Protein AF-X1GBF6-F1 (afdb_monomer)

pLDDT: mean 94.59, std 8.31, range [48.12, 98.88]

Nearest PDB structures (foldseek):
  3viu-assembly1_A  TM=5.271E-01  e=4.523E-04  Thermus thermophilus HB8
  3kiz-assembly1_A  TM=6.461E-01  e=3.546E-03  Cytophaga hutchinsonii ATCC 33406
  2hs3-assembly1_A  TM=5.464E-01  e=6.069E-04  Thermotoga maritima
  2hru-assembly1_A  TM=5.119E-01  e=2.215E-03  Thermotoga maritima
  3ugj-assembly1_A  TM=6.693E-01  e=1.736E-02  Salmonella enterica subsp. enterica serovar Typhimurium

Foldseek 3Di:
DPDDDPCVVVFFDVVLQVLLVVLLQVLLVVLQCLLVVVQKHWDPVPLDQPDTDIDRPDDDDDDKDKFKDWLPCVQVVLLCCCVPVPPVDSCLLVVLLSQVVVQVVVCVVVVFQWAEKEKEWEKLHSNVSNPNRSSNSNSNSVSVVSNVRRYGHSYYYYHHNNPPDARDPPRGMTITIMMMTMTD

Secondary structure (DSSP, 8-state):
-PPPPHHHHTT--HHHHHHHHHHHHHHHHHHTTGGGGGTEEE-GGG-BTTB--EEE-SSS----EEEEEE--THHHHHHHHHHHSSS----HHHHHHHHHHHHHHHHHHTTPPEEEEEEEEEBSSGGGGG-HHHHHHHHHHHHHHHHHHT-EEEEEE--B-TTT--PPTT-S---EEEEEEEE-

Mean predicted aligned error: 3.66 Å

Sequence (184 aa):
MKEKGEYADAGVDYTKIEPFKQVMVEVGKQTLSFPNRHMVFIVSDVLHAHGAVFEYRGGLAHLWCNTQEGLGNKNWIAEWMYQFAGTGKTYYESIGIDTVLMSVNDVIAQGAMPVVYTDEVAVGDSEWFQDEKRARDLAKGFYTVCKMVGMALPAGESPSLRYLIKAEPPIKNAPSLSGCVTGI

Solvent-accessible surface area (backbone atoms only — not comparable to full-atom values): 9713 Å² total; per-residue (Å²): 128,85,78,78,51,74,52,38,75,71,29,41,35,63,84,35,37,46,66,34,51,52,51,46,50,58,49,18,66,75,22,47,67,39,13,44,86,76,35,29,41,58,42,69,94,67,58,48,102,85,39,67,47,67,47,76,77,61,93,67,92,83,60,81,45,78,29,76,37,65,60,65,71,61,53,46,53,30,47,46,42,33,77,66,62,79,73,80,49,51,56,25,33,59,49,21,36,54,47,50,45,58,17,47,53,54,35,44,74,74,71,28,47,54,35,38,37,35,45,35,48,32,25,23,41,27,71,65,37,60,44,60,68,46,42,50,30,26,40,50,12,41,48,52,49,27,66,72,66,26,15,16,39,68,37,67,48,69,51,42,34,50,91,76,42,77,45,66,83,94,43,80,63,39,61,51,48,35,29,36,28,36,16,72

Structure (mmCIF, N/CA/C/O backbone):
data_AF-X1GBF6-F1
#
_entry.id   AF-X1GBF6-F1
#
loop_
_atom_site.group_PDB
_atom_site.id
_atom_site.type_symbol
_atom_site.label_atom_id
_atom_site.label_alt_id
_atom_site.label_comp_id
_atom_site.label_asym_id
_atom_site.label_entity_id
_atom_site.label_seq_id
_atom_site.pdbx_PDB_ins_code
_atom_site.Cartn_x
_atom_site.Cartn_y
_atom_site.Cartn_z
_atom_site.occupancy
_atom_site.B_iso_or_equiv
_atom_site.auth_seq_id
_atom_site.auth_comp_id
_atom_site.auth_asym_id
_atom_site.auth_atom_id
_atom_site.pdbx_PDB_model_num
ATOM 1 N N . MET A 1 1 ? -14.010 -22.744 24.867 1.00 48.12 1 MET A N 1
ATOM 2 C CA . MET A 1 1 ? -13.367 -21.634 24.130 1.00 48.12 1 MET A CA 1
ATOM 3 C C . MET A 1 1 ? -11.974 -22.105 23.765 1.00 48.12 1 MET A C 1
ATOM 5 O O . MET A 1 1 ? -11.335 -22.668 24.642 1.00 48.12 1 MET A O 1
ATOM 9 N N . LYS A 1 2 ? -11.523 -21.970 22.509 1.00 53.12 2 LYS A N 1
ATOM 10 C CA . LYS A 1 2 ? -10.089 -22.143 22.221 1.00 53.12 2 LYS A CA 1
ATOM 11 C C . LYS A 1 2 ? -9.350 -21.075 23.027 1.00 53.12 2 LYS A C 1
ATOM 13 O O . LYS A 1 2 ? -9.746 -19.912 22.955 1.00 53.12 2 LYS A O 1
ATOM 18 N N . GLU A 1 3 ? -8.373 -21.477 23.830 1.00 58.31 3 GLU A N 1
ATOM 19 C CA . GLU A 1 3 ? -7.503 -20.532 24.530 1.00 58.31 3 GLU A CA 1
ATOM 20 C C . GLU A 1 3 ? -6.855 -19.602 23.499 1.00 58.31 3 GLU A C 1
ATOM 22 O O . GLU A 1 3 ? -6.444 -20.043 22.420 1.00 58.31 3 GLU A O 1
ATOM 27 N N . LYS A 1 4 ? -6.835 -18.300 23.800 1.00 69.19 4 LYS A N 1
ATOM 28 C CA . LYS A 1 4 ? -6.040 -17.346 23.027 1.00 69.19 4 LYS A CA 1
ATOM 29 C C . LYS A 1 4 ? -4.571 -17.736 23.190 1.00 69.19 4 LYS A C 1
ATOM 31 O O . LYS A 1 4 ? -4.144 -18.069 24.287 1.00 69.19 4 LYS A O 1
ATOM 36 N N . GLY A 1 5 ? -3.819 -17.744 22.091 1.00 85.81 5 GLY A N 1
ATOM 37 C CA . GLY A 1 5 ? -2.379 -17.999 22.154 1.00 85.81 5 GLY A CA 1
ATOM 38 C C . GLY A 1 5 ? -1.639 -16.839 22.824 1.00 85.81 5 GLY A C 1
ATOM 39 O O . GLY A 1 5 ? -2.106 -15.703 22.773 1.00 85.81 5 GLY A O 1
ATOM 40 N N . GLU A 1 6 ? -0.450 -17.102 23.371 1.00 90.50 6 GLU A N 1
ATOM 41 C CA . GLU A 1 6 ? 0.377 -16.105 24.079 1.00 90.50 6 GLU A CA 1
ATOM 42 C C . GLU A 1 6 ? 0.638 -14.836 23.238 1.00 90.50 6 GLU A C 1
ATOM 44 O O . GLU A 1 6 ? 0.621 -13.721 23.757 1.00 90.50 6 GLU A O 1
ATOM 49 N N . TYR A 1 7 ? 0.787 -14.980 21.914 1.00 87.19 7 TYR A N 1
ATOM 50 C CA . TYR A 1 7 ? 0.893 -13.851 20.978 1.00 87.19 7 TYR A CA 1
ATOM 51 C C . TYR A 1 7 ? -0.373 -12.982 20.934 1.00 87.19 7 TYR A C 1
ATOM 53 O O . TYR A 1 7 ? -0.278 -11.754 20.925 1.00 87.19 7 TYR A O 1
ATOM 61 N N . ALA A 1 8 ? -1.559 -13.598 20.945 1.00 89.75 8 ALA A N 1
ATOM 62 C CA . ALA A 1 8 ? -2.826 -12.871 20.941 1.00 89.75 8 ALA A CA 1
ATOM 63 C C . ALA A 1 8 ? -3.029 -12.108 22.257 1.00 89.75 8 ALA A C 1
ATOM 65 O O . ALA A 1 8 ? -3.531 -10.982 22.242 1.00 89.75 8 ALA A O 1
ATOM 66 N N . ASP A 1 9 ? -2.576 -12.670 23.380 1.00 88.56 9 ASP A N 1
ATOM 67 C CA . ASP A 1 9 ? -2.595 -11.994 24.681 1.00 88.56 9 ASP A CA 1
ATOM 68 C C . ASP A 1 9 ? -1.603 -10.821 24.735 1.00 88.56 9 ASP A C 1
ATOM 70 O O . ASP A 1 9 ? -1.920 -9.755 25.276 1.00 88.56 9 ASP A O 1
ATOM 74 N N . ALA A 1 10 ? -0.454 -10.956 24.066 1.00 89.62 10 ALA A N 1
ATOM 75 C CA . ALA A 1 10 ? 0.495 -9.866 23.844 1.00 89.62 10 ALA A CA 1
ATOM 76 C C . ALA A 1 10 ? -0.013 -8.788 22.859 1.00 89.62 10 ALA A C 1
ATOM 78 O O . ALA A 1 10 ? 0.606 -7.729 22.748 1.00 89.62 10 ALA A O 1
ATOM 79 N N . GLY A 1 11 ? -1.163 -8.999 22.205 1.00 89.19 11 GLY A N 1
ATOM 80 C CA . GLY A 1 11 ? -1.806 -8.037 21.305 1.00 89.19 11 GLY A CA 1
ATOM 81 C C . GLY A 1 11 ? -1.602 -8.300 19.812 1.00 89.19 11 GLY A C 1
ATOM 82 O O . GLY A 1 11 ? -1.930 -7.427 19.013 1.00 89.19 11 GLY A O 1
ATOM 83 N N . VAL A 1 12 ? -1.080 -9.466 19.424 1.00 92.81 12 VAL A N 1
ATOM 84 C CA . VAL A 1 12 ? -0.890 -9.883 18.026 1.00 92.81 12 VAL A CA 1
ATOM 85 C C . VAL A 1 12 ? -1.781 -11.087 17.735 1.00 92.81 12 VAL A C 1
ATOM 87 O O . VAL A 1 12 ? -1.415 -12.235 17.985 1.00 92.81 12 VAL A O 1
ATOM 90 N N . ASP A 1 13 ? -2.980 -10.833 17.213 1.00 94.00 13 ASP A N 1
ATOM 91 C CA . ASP A 1 13 ? -3.942 -11.888 16.891 1.00 94.00 13 ASP A CA 1
ATOM 92 C C . ASP A 1 13 ? -3.991 -12.136 15.378 1.00 94.00 13 ASP A C 1
ATOM 94 O O . ASP A 1 13 ? -4.707 -11.460 14.636 1.00 94.00 13 ASP A O 1
ATOM 98 N N . TYR A 1 14 ? -3.241 -13.140 14.913 1.00 90.56 14 TYR A N 1
ATOM 99 C CA . TYR A 1 14 ? -3.182 -13.507 13.494 1.00 90.56 14 TYR A CA 1
ATOM 100 C C . TYR A 1 14 ? -4.548 -13.856 12.900 1.00 90.56 14 TYR A C 1
ATOM 102 O O . TYR A 1 14 ? -4.768 -13.611 11.718 1.00 90.56 14 TYR A O 1
ATOM 110 N N . THR A 1 15 ? -5.494 -14.358 13.701 1.00 93.81 15 THR A N 1
ATOM 111 C CA . THR A 1 15 ? -6.839 -14.679 13.199 1.00 93.81 15 THR A CA 1
ATOM 112 C C . THR A 1 15 ? -7.620 -13.428 12.796 1.00 93.81 15 THR A C 1
ATOM 114 O O . THR A 1 15 ? -8.473 -13.495 11.914 1.00 93.81 15 THR A O 1
ATOM 117 N N . LYS A 1 16 ? -7.297 -12.27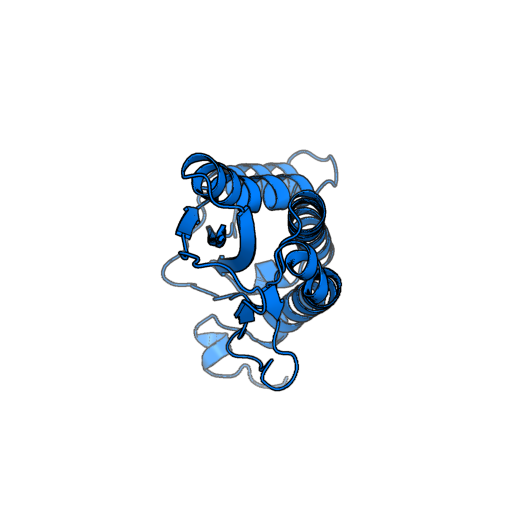6 13.401 1.00 94.88 16 LYS A N 1
ATOM 118 C CA . LYS A 1 16 ? -7.875 -10.969 13.064 1.00 94.88 16 LYS A CA 1
ATOM 119 C C . LYS A 1 16 ? -7.156 -10.288 11.898 1.00 94.88 16 LYS A C 1
ATOM 121 O O . LYS A 1 16 ? -7.780 -9.513 11.185 1.00 94.88 16 LYS A O 1
ATOM 126 N N . ILE A 1 17 ? -5.868 -10.584 11.707 1.00 95.12 17 ILE A N 1
ATOM 127 C CA . ILE A 1 17 ? -5.018 -10.011 10.648 1.00 95.12 17 ILE A CA 1
ATOM 128 C C . ILE A 1 17 ? -5.224 -10.735 9.305 1.00 95.12 17 ILE A C 1
ATOM 130 O O . ILE A 1 17 ? -5.160 -10.116 8.245 1.00 95.12 17 ILE A O 1
ATOM 134 N N . GLU A 1 18 ? -5.483 -12.043 9.334 1.00 93.69 18 GLU A N 1
ATOM 135 C CA . GLU A 1 18 ? -5.553 -12.892 8.138 1.00 93.69 18 GLU A CA 1
ATOM 136 C C . GLU A 1 18 ? -6.538 -12.398 7.053 1.00 93.69 18 GLU A C 1
ATOM 138 O O . GLU A 1 18 ? -6.140 -12.353 5.887 1.00 93.69 18 GLU A O 1
ATOM 143 N N . PRO A 1 19 ? -7.773 -11.948 7.369 1.00 94.56 19 PRO A N 1
ATOM 144 C CA . PRO A 1 19 ? -8.689 -11.433 6.347 1.00 94.56 19 PRO A CA 1
ATOM 145 C C . PRO A 1 19 ? -8.133 -10.213 5.601 1.00 94.56 19 PRO A C 1
ATOM 147 O O . PRO A 1 19 ? -8.272 -10.112 4.382 1.00 94.56 19 PRO A O 1
ATOM 150 N N . PHE A 1 20 ? -7.451 -9.310 6.313 1.00 97.31 20 PHE A N 1
ATOM 151 C CA . PHE A 1 20 ? -6.780 -8.162 5.705 1.00 97.31 20 PHE A CA 1
ATOM 152 C C . PHE A 1 20 ? -5.665 -8.615 4.755 1.00 97.31 20 PHE A C 1
ATOM 154 O O . PHE A 1 20 ? -5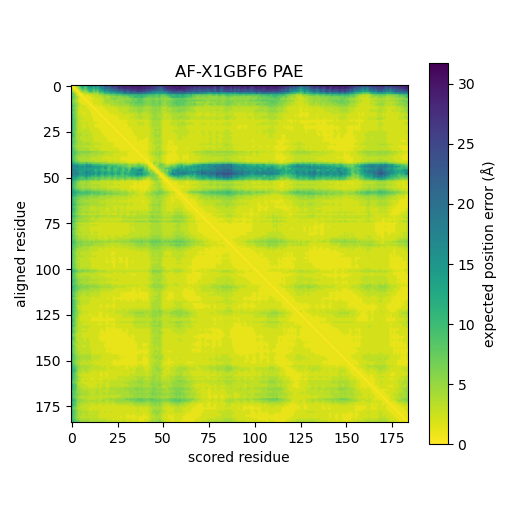.616 -8.173 3.606 1.00 97.31 20 PHE A O 1
ATOM 161 N N . LYS A 1 21 ? -4.819 -9.561 5.190 1.00 94.88 21 LYS A N 1
ATOM 162 C CA . LYS A 1 21 ? -3.748 -10.120 4.349 1.00 94.88 21 LYS A CA 1
ATOM 163 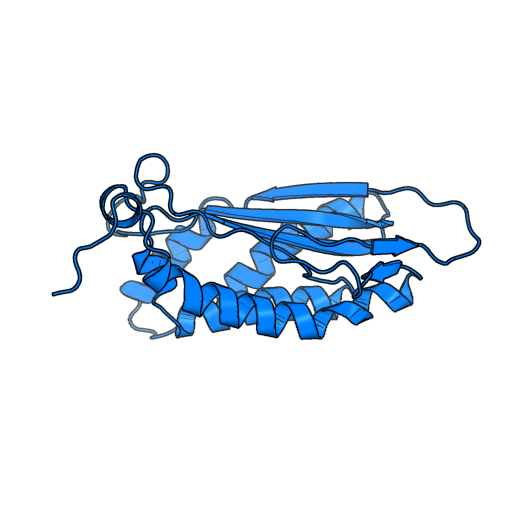C C . LYS A 1 21 ? -4.288 -10.748 3.070 1.00 94.88 21 LYS A C 1
ATOM 165 O O . LYS A 1 21 ? -3.705 -10.555 2.009 1.00 94.88 21 LYS A O 1
ATOM 170 N N . GLN A 1 22 ? -5.412 -11.455 3.140 1.00 94.94 22 GLN A N 1
ATOM 171 C CA . GLN A 1 22 ? -6.028 -12.072 1.964 1.00 94.94 22 GLN A CA 1
ATOM 172 C C . GLN A 1 22 ? -6.468 -11.033 0.928 1.00 94.94 22 GLN A C 1
ATOM 174 O O . GLN A 1 22 ? -6.172 -11.204 -0.255 1.00 94.94 22 GLN A O 1
ATOM 179 N N . VAL A 1 23 ? -7.095 -9.935 1.366 1.00 97.44 23 VAL A N 1
ATOM 180 C CA . VAL A 1 23 ? -7.469 -8.813 0.487 1.00 97.44 23 VAL A CA 1
ATOM 181 C C . VAL A 1 23 ? -6.230 -8.199 -0.175 1.00 97.44 23 VAL A C 1
ATOM 183 O O . VAL A 1 23 ? -6.213 -7.972 -1.385 1.00 97.44 23 VAL A O 1
ATOM 186 N N . MET A 1 24 ? -5.170 -7.978 0.601 1.00 96.62 24 MET A N 1
ATOM 187 C CA . MET A 1 24 ? -3.916 -7.406 0.106 1.00 96.62 24 MET A CA 1
ATOM 188 C C . MET A 1 24 ? -3.210 -8.325 -0.898 1.00 96.62 24 MET A C 1
ATOM 190 O O . MET A 1 24 ? -2.773 -7.867 -1.951 1.00 96.62 24 MET A O 1
ATOM 194 N N . VAL A 1 25 ? -3.167 -9.635 -0.635 1.00 94.44 25 VAL A N 1
ATOM 195 C CA . VAL A 1 25 ? -2.606 -10.641 -1.552 1.00 94.44 25 VAL A CA 1
ATOM 196 C C . VAL A 1 25 ? -3.416 -10.733 -2.848 1.00 94.44 25 VAL A C 1
ATOM 198 O O . VAL A 1 25 ? -2.834 -10.871 -3.926 1.00 94.44 25 VAL A O 1
ATOM 201 N N . GLU A 1 26 ? -4.747 -10.663 -2.771 1.00 95.50 26 GLU A N 1
ATOM 202 C CA . GLU A 1 26 ? -5.623 -10.654 -3.948 1.00 95.50 26 GLU A CA 1
ATOM 203 C C . GLU A 1 26 ? -5.320 -9.457 -4.857 1.00 95.50 26 GLU A C 1
ATOM 205 O O . GLU A 1 26 ? -5.191 -9.621 -6.074 1.00 95.50 26 GLU A O 1
ATOM 210 N N . VAL A 1 27 ? -5.160 -8.267 -4.272 1.00 96.25 27 VAL A N 1
ATOM 211 C CA . VAL A 1 27 ? -4.767 -7.062 -5.007 1.00 96.25 27 VAL A CA 1
ATOM 212 C C . VAL A 1 27 ? -3.346 -7.181 -5.550 1.00 96.25 27 VAL A C 1
ATOM 214 O O . VAL A 1 27 ? -3.137 -6.953 -6.741 1.00 96.25 27 VAL A O 1
ATOM 217 N N . GLY A 1 28 ? -2.380 -7.588 -4.726 1.00 95.50 28 GLY A N 1
ATOM 218 C CA . GLY A 1 28 ? -0.974 -7.689 -5.116 1.00 95.50 28 GLY A CA 1
ATOM 219 C C . GLY A 1 28 ? -0.768 -8.578 -6.342 1.00 95.50 28 GLY A C 1
ATOM 220 O O . GLY A 1 28 ? -0.107 -8.175 -7.302 1.00 95.50 28 GLY A O 1
ATOM 221 N N . LYS A 1 29 ? -1.451 -9.731 -6.398 1.00 95.00 29 LYS A N 1
ATOM 222 C CA . LYS A 1 29 ? -1.429 -10.644 -7.557 1.00 95.00 29 LYS A CA 1
ATOM 223 C C . LYS A 1 29 ? -1.853 -9.983 -8.871 1.00 95.00 29 LYS A C 1
ATOM 225 O O . LYS A 1 29 ? -1.318 -10.333 -9.919 1.00 95.00 29 LYS A O 1
ATOM 230 N N . GLN A 1 30 ? -2.780 -9.027 -8.833 1.00 97.44 30 GLN A N 1
ATOM 231 C CA . GLN A 1 30 ? -3.259 -8.329 -10.032 1.00 97.44 30 GLN A CA 1
ATOM 232 C C . GLN A 1 30 ? -2.238 -7.326 -10.586 1.00 97.44 30 GLN A C 1
ATOM 234 O O . GLN A 1 30 ? -2.358 -6.908 -11.734 1.00 97.44 30 GLN A O 1
ATOM 239 N N . THR A 1 31 ? -1.239 -6.944 -9.788 1.00 98.06 31 THR A N 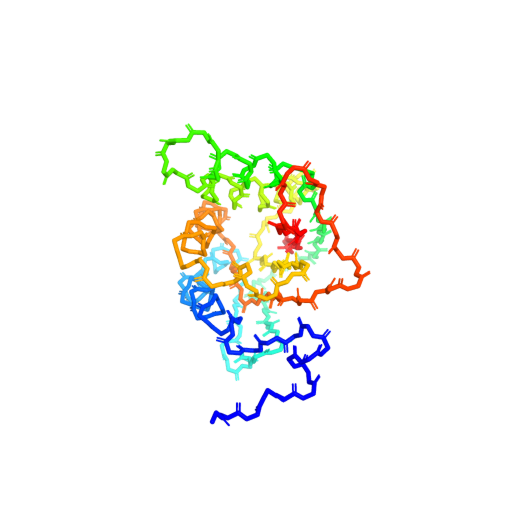1
ATOM 240 C CA . THR A 1 31 ? -0.260 -5.905 -10.145 1.00 98.06 31 THR A CA 1
ATOM 241 C C . THR A 1 31 ? 1.054 -6.453 -10.707 1.00 98.06 31 THR A C 1
ATOM 243 O O . THR A 1 31 ? 1.839 -5.696 -11.271 1.00 98.06 31 THR A O 1
ATOM 246 N N . LEU A 1 32 ? 1.308 -7.764 -10.591 1.00 96.38 32 LEU A N 1
ATOM 247 C CA . LEU A 1 32 ? 2.635 -8.367 -10.806 1.00 96.38 32 LEU A CA 1
ATOM 248 C C . LEU A 1 32 ? 3.239 -8.117 -12.197 1.00 96.38 32 LEU A C 1
ATOM 250 O O . LEU A 1 32 ? 4.457 -8.096 -12.339 1.00 96.38 32 LEU A O 1
ATOM 254 N N . SER A 1 33 ? 2.407 -7.933 -13.223 1.00 97.56 33 SER A N 1
ATOM 255 C CA . SER A 1 33 ? 2.862 -7.691 -14.597 1.00 97.56 33 SER A CA 1
ATOM 256 C C . SER A 1 33 ? 2.957 -6.213 -14.972 1.00 97.56 33 SER A C 1
ATOM 258 O O . SER A 1 33 ? 3.383 -5.900 -16.083 1.00 97.56 33 SER A O 1
ATOM 260 N N . PHE A 1 34 ? 2.519 -5.297 -14.106 1.00 98.62 34 PHE A N 1
ATOM 261 C CA . PHE A 1 34 ? 2.546 -3.861 -14.381 1.00 98.62 34 PHE A CA 1
ATOM 262 C C . PHE A 1 34 ? 3.959 -3.327 -14.688 1.00 98.62 34 PHE A C 1
ATOM 264 O O . PHE A 1 34 ? 4.085 -2.629 -15.701 1.00 98.62 34 PHE A O 1
ATOM 271 N N . PRO A 1 35 ? 5.025 -3.705 -13.946 1.00 98.44 35 PRO A N 1
ATOM 272 C CA . PRO A 1 35 ? 6.372 -3.195 -14.213 1.00 98.44 35 PRO A CA 1
ATOM 273 C C . PRO A 1 35 ? 7.023 -3.744 -15.489 1.00 98.44 35 PRO A C 1
ATOM 275 O O . PRO A 1 35 ? 8.039 -3.203 -15.933 1.00 98.44 35 PRO A O 1
ATOM 278 N N . ASN A 1 36 ? 6.422 -4.740 -16.159 1.00 98.25 36 ASN A N 1
ATOM 279 C CA . ASN A 1 36 ? 6.976 -5.332 -17.385 1.00 98.25 36 ASN A CA 1
ATOM 280 C C . ASN A 1 36 ? 7.179 -4.292 -18.498 1.00 98.25 36 ASN A C 1
ATOM 282 O O . ASN A 1 36 ? 8.058 -4.447 -19.345 1.00 98.25 36 ASN A O 1
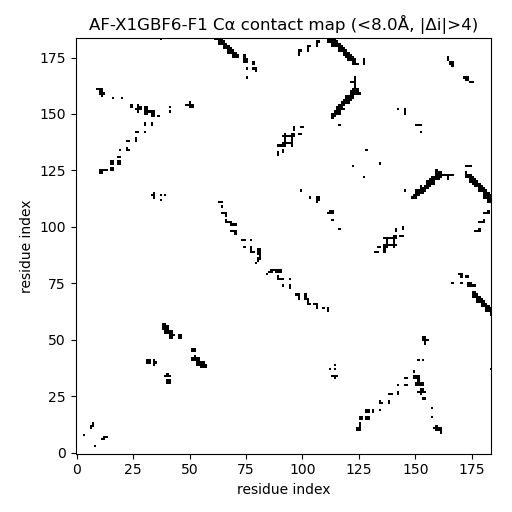ATOM 286 N N . ARG A 1 37 ? 6.399 -3.202 -18.488 1.00 96.62 37 ARG A N 1
ATOM 287 C CA . ARG A 1 37 ? 6.556 -2.072 -19.420 1.00 96.62 37 ARG A CA 1
ATOM 288 C C . ARG A 1 37 ? 7.909 -1.354 -19.290 1.00 96.62 37 ARG A C 1
ATOM 290 O O . ARG A 1 37 ? 8.318 -0.673 -20.223 1.00 96.62 37 ARG A O 1
ATOM 297 N N . HIS A 1 38 ? 8.579 -1.511 -18.150 1.00 96.69 38 HIS A N 1
ATOM 298 C CA . HIS A 1 38 ? 9.908 -0.980 -17.843 1.00 96.69 38 HIS A CA 1
ATOM 299 C C . HIS A 1 38 ? 10.987 -2.071 -17.901 1.00 96.69 38 HIS A C 1
ATOM 301 O O . HIS A 1 38 ? 12.095 -1.876 -17.412 1.00 96.69 38 HIS A O 1
ATOM 307 N N . MET A 1 39 ? 10.673 -3.228 -18.499 1.00 98.06 39 MET A N 1
ATOM 308 C CA . MET A 1 39 ? 11.527 -4.420 -18.521 1.00 98.06 39 MET A CA 1
ATOM 309 C C . MET A 1 39 ? 11.877 -4.951 -17.123 1.00 98.06 39 MET A C 1
ATOM 311 O O . MET A 1 39 ? 12.841 -5.703 -16.990 1.00 98.06 39 MET A O 1
ATOM 315 N N . VAL A 1 40 ? 11.098 -4.593 -16.096 1.00 98.12 40 VAL A N 1
ATOM 316 C CA . VAL A 1 40 ? 11.232 -5.127 -14.738 1.00 98.12 40 VAL A CA 1
ATOM 317 C C . VAL A 1 40 ? 10.157 -6.178 -14.507 1.00 98.12 40 VAL A C 1
ATOM 319 O O . VAL A 1 40 ? 8.975 -5.921 -14.717 1.00 98.12 40 VAL A O 1
ATOM 322 N N . PHE A 1 41 ? 10.570 -7.370 -14.089 1.00 97.50 41 PHE A N 1
ATOM 323 C CA . PHE A 1 41 ? 9.698 -8.529 -13.938 1.00 97.50 41 PHE A CA 1
ATOM 324 C C . PHE A 1 41 ? 9.739 -9.021 -12.502 1.00 97.50 41 PHE A C 1
ATOM 326 O O . PHE A 1 41 ? 10.819 -9.239 -11.954 1.00 97.50 41 PHE A O 1
ATOM 333 N N . ILE A 1 42 ? 8.566 -9.243 -11.910 1.00 96.00 42 ILE A N 1
ATOM 334 C CA . ILE A 1 42 ? 8.476 -9.937 -10.628 1.00 96.00 42 ILE A CA 1
ATOM 335 C C . ILE A 1 42 ? 8.768 -11.426 -10.850 1.00 96.00 42 ILE A C 1
ATOM 337 O O . ILE A 1 42 ? 8.140 -12.071 -11.693 1.00 96.00 42 ILE A O 1
ATOM 341 N N . VAL A 1 43 ? 9.718 -11.980 -10.097 1.00 91.38 43 VAL A N 1
ATOM 342 C CA . VAL A 1 43 ? 10.110 -13.390 -10.181 1.00 91.38 43 VAL A CA 1
ATOM 343 C C . VAL A 1 43 ? 9.117 -14.225 -9.374 1.00 91.38 43 VAL A C 1
ATOM 345 O O . VAL A 1 43 ? 9.243 -14.390 -8.161 1.00 91.38 43 VAL A O 1
ATOM 348 N N . SER A 1 44 ? 8.101 -14.751 -10.060 1.00 78.50 44 SER A N 1
ATOM 349 C CA . SER A 1 44 ? 7.017 -15.539 -9.456 1.00 78.50 44 SER A CA 1
ATOM 350 C C . SER A 1 44 ? 7.493 -16.812 -8.754 1.00 78.50 44 SER A C 1
ATOM 352 O O . SER A 1 44 ? 6.874 -17.235 -7.783 1.00 78.50 44 SER A O 1
ATOM 354 N N . ASP A 1 45 ? 8.594 -17.405 -9.218 1.00 72.56 45 ASP A N 1
ATOM 355 C CA . ASP A 1 45 ? 9.076 -18.716 -8.755 1.00 72.56 45 ASP A CA 1
ATOM 356 C C . ASP A 1 45 ? 9.672 -18.675 -7.340 1.00 72.56 45 ASP A C 1
ATOM 358 O O . ASP A 1 45 ? 9.814 -19.705 -6.685 1.00 72.56 45 ASP A O 1
ATOM 362 N N . VAL A 1 46 ? 9.990 -17.473 -6.855 1.00 70.81 46 VAL A N 1
ATOM 363 C CA . VAL A 1 46 ? 10.504 -17.208 -5.504 1.00 70.81 46 VAL A CA 1
ATOM 364 C C . VAL A 1 46 ? 9.580 -16.282 -4.715 1.00 70.81 46 VAL A C 1
ATOM 366 O O . VAL A 1 46 ? 9.970 -15.760 -3.675 1.00 70.81 46 VAL A O 1
ATOM 369 N N . LEU A 1 47 ? 8.349 -16.066 -5.188 1.00 65.69 47 LEU A N 1
ATOM 370 C CA . LEU A 1 47 ? 7.371 -15.257 -4.472 1.00 65.69 47 LEU A CA 1
ATOM 371 C C . LEU A 1 47 ? 6.880 -16.051 -3.257 1.00 65.69 47 LEU A C 1
ATOM 373 O O . LEU A 1 47 ? 6.064 -16.966 -3.370 1.00 65.69 47 LEU A O 1
ATOM 377 N N . HIS A 1 48 ? 7.420 -15.727 -2.087 1.00 67.44 48 HIS A N 1
ATOM 378 C CA . HIS A 1 48 ? 7.078 -16.367 -0.822 1.00 67.44 48 HIS A CA 1
ATOM 379 C C . HIS A 1 48 ? 6.529 -15.344 0.170 1.00 67.44 48 HIS A C 1
ATOM 381 O O . HIS A 1 48 ? 6.635 -14.136 -0.018 1.00 67.44 48 HIS A O 1
ATOM 387 N N . ALA A 1 49 ? 5.975 -15.829 1.280 1.00 60.47 49 ALA A N 1
ATOM 388 C CA . ALA A 1 49 ? 5.311 -15.017 2.302 1.00 60.47 49 ALA A CA 1
ATOM 389 C C . ALA A 1 49 ? 6.210 -13.993 3.038 1.00 60.47 49 ALA A C 1
ATOM 391 O O . ALA A 1 49 ? 5.761 -13.404 4.014 1.00 60.47 49 ALA A O 1
ATOM 392 N N . HIS A 1 50 ? 7.465 -13.800 2.615 1.00 67.81 50 HIS A N 1
ATOM 393 C CA . HIS A 1 50 ? 8.448 -12.943 3.297 1.00 67.81 50 HIS A CA 1
ATOM 394 C C . HIS A 1 50 ? 9.088 -11.887 2.385 1.00 67.81 50 HIS A C 1
ATOM 396 O O . HIS A 1 50 ? 10.045 -11.241 2.798 1.00 67.81 50 HIS A O 1
ATOM 402 N N . GLY A 1 51 ? 8.622 -11.728 1.144 1.00 76.31 51 GLY A N 1
ATOM 403 C CA . GLY A 1 51 ? 9.140 -10.686 0.266 1.00 76.31 51 GLY A CA 1
ATOM 404 C C . GLY A 1 51 ? 8.890 -10.944 -1.210 1.00 76.31 51 GLY A C 1
ATOM 405 O O . GLY A 1 51 ? 8.244 -11.915 -1.604 1.00 76.31 51 GLY A O 1
ATOM 406 N N . ALA A 1 52 ? 9.437 -10.052 -2.027 1.00 85.38 52 ALA A N 1
ATOM 407 C CA . ALA A 1 52 ? 9.361 -10.122 -3.471 1.00 85.38 52 ALA A CA 1
ATOM 408 C C . ALA A 1 52 ? 10.747 -9.989 -4.085 1.00 85.38 52 ALA A C 1
ATOM 410 O O . ALA A 1 52 ? 11.557 -9.175 -3.646 1.00 85.38 52 ALA A O 1
ATOM 411 N N . VAL A 1 53 ? 10.992 -10.765 -5.133 1.00 92.44 53 VAL A N 1
ATOM 412 C CA . VAL A 1 53 ? 12.197 -10.656 -5.952 1.00 92.44 53 VAL A CA 1
ATOM 413 C C . VAL A 1 53 ? 11.778 -10.152 -7.321 1.00 92.44 53 VAL A C 1
ATOM 415 O O . VAL A 1 53 ? 10.774 -10.600 -7.876 1.00 92.44 53 VAL A O 1
ATOM 418 N N . PHE A 1 54 ? 12.538 -9.213 -7.866 1.00 95.06 54 PHE A N 1
ATOM 419 C CA . PHE A 1 54 ? 12.318 -8.665 -9.193 1.00 95.06 54 PHE A CA 1
ATOM 420 C C . PHE A 1 54 ? 13.649 -8.481 -9.908 1.00 95.06 54 PHE A C 1
ATOM 422 O O . PHE A 1 54 ? 14.698 -8.351 -9.277 1.00 95.06 54 PHE A O 1
ATOM 429 N N . GLU A 1 55 ? 13.605 -8.481 -11.232 1.00 95.75 55 GLU A N 1
ATOM 430 C CA . GLU A 1 55 ? 14.794 -8.330 -12.062 1.00 95.75 55 GLU A CA 1
ATOM 431 C C . GLU A 1 55 ? 14.530 -7.418 -13.255 1.00 95.75 55 GLU A C 1
ATOM 433 O O . GLU A 1 55 ? 13.441 -7.420 -13.833 1.00 95.75 55 GLU A O 1
ATOM 438 N N . TYR A 1 56 ? 15.550 -6.656 -13.645 1.00 97.81 56 TYR A N 1
ATOM 439 C CA . TYR A 1 56 ? 15.561 -5.925 -14.902 1.00 97.81 56 TYR A CA 1
ATOM 440 C C . TYR A 1 56 ? 16.104 -6.826 -16.015 1.00 97.81 56 TYR A C 1
ATOM 442 O O . TYR A 1 56 ? 17.241 -7.288 -15.954 1.00 97.81 56 TYR A O 1
ATOM 450 N N . ARG A 1 57 ? 15.296 -7.057 -17.051 1.00 97.44 57 ARG A N 1
ATOM 451 C CA . ARG A 1 57 ? 15.640 -7.877 -18.227 1.00 97.44 57 ARG A CA 1
ATOM 452 C C . ARG A 1 57 ? 15.889 -7.037 -19.485 1.00 97.44 57 ARG A C 1
ATOM 454 O O . ARG A 1 57 ? 15.809 -7.552 -20.599 1.00 97.44 57 ARG A O 1
ATOM 461 N N . GLY A 1 58 ? 16.114 -5.733 -19.335 1.00 95.31 58 GLY A N 1
ATOM 462 C CA . GLY A 1 58 ? 16.486 -4.866 -20.452 1.00 95.31 58 GLY A CA 1
ATOM 463 C C . GLY A 1 58 ? 17.991 -4.890 -20.738 1.00 95.31 58 GLY A C 1
ATOM 464 O O . GLY A 1 58 ? 18.782 -5.438 -19.976 1.00 95.31 58 GLY A O 1
ATOM 465 N N . GLY A 1 59 ? 18.387 -4.295 -21.865 1.00 96.00 59 GLY A N 1
ATOM 466 C CA . GLY A 1 59 ? 19.784 -4.272 -22.323 1.00 96.00 59 GLY A CA 1
ATOM 467 C C . GLY A 1 59 ? 20.567 -3.004 -21.970 1.00 96.00 59 GLY A C 1
ATOM 468 O O . GLY A 1 59 ? 21.709 -2.869 -22.404 1.00 96.00 59 GLY A O 1
ATOM 469 N N . LEU A 1 60 ? 19.963 -2.052 -21.252 1.00 95.50 60 LEU A N 1
ATOM 470 C CA . LEU A 1 60 ? 20.592 -0.774 -20.909 1.00 95.50 60 LEU A CA 1
ATOM 471 C C . LEU A 1 60 ? 21.188 -0.805 -19.497 1.00 95.50 60 LEU A C 1
ATOM 473 O O . LEU A 1 60 ? 20.737 -1.549 -18.626 1.00 95.50 60 LEU A O 1
ATOM 477 N N . ALA A 1 61 ? 22.191 0.041 -19.257 1.00 97.00 61 ALA A N 1
ATOM 478 C CA . ALA A 1 61 ? 22.609 0.343 -17.893 1.00 97.00 61 ALA A CA 1
ATOM 479 C C . ALA A 1 61 ? 21.438 0.989 -17.135 1.00 97.00 61 ALA A C 1
ATOM 481 O O . ALA A 1 61 ? 20.716 1.810 -17.701 1.00 97.00 61 ALA A O 1
ATOM 482 N N . HIS A 1 62 ? 21.262 0.618 -15.871 1.00 96.75 62 HIS A N 1
ATOM 483 C CA . HIS A 1 62 ? 20.188 1.118 -15.018 1.00 96.75 62 HIS A CA 1
ATOM 484 C C . HIS A 1 62 ? 20.713 1.406 -13.611 1.00 96.75 62 HIS A C 1
ATOM 486 O O . HIS A 1 62 ? 21.773 0.912 -13.216 1.00 96.75 62 HIS A O 1
ATOM 492 N N . LEU A 1 63 ? 19.956 2.203 -12.866 1.00 97.81 63 LEU A N 1
ATOM 493 C CA . LEU A 1 63 ? 20.160 2.471 -11.449 1.00 97.81 63 LEU A CA 1
ATOM 494 C C . LEU A 1 63 ? 18.845 2.192 -10.726 1.00 97.81 63 LEU A C 1
ATOM 496 O O . LEU A 1 63 ? 17.785 2.263 -11.330 1.00 97.81 63 LEU A O 1
ATOM 500 N N . TRP A 1 64 ? 18.915 1.879 -9.437 1.00 97.81 64 TRP A N 1
ATOM 501 C CA . TRP A 1 64 ? 17.724 1.752 -8.604 1.00 97.81 64 TRP A CA 1
ATOM 502 C C . TRP A 1 64 ? 17.600 2.986 -7.718 1.00 97.81 64 TRP A C 1
ATOM 504 O O . TRP A 1 64 ? 18.565 3.390 -7.067 1.00 97.81 64 TRP A O 1
ATOM 514 N N . CYS A 1 65 ? 16.406 3.560 -7.675 1.00 97.94 65 CYS A N 1
ATOM 515 C CA . CYS A 1 65 ? 16.023 4.634 -6.770 1.00 97.94 65 CYS A CA 1
ATOM 516 C C . CYS A 1 65 ? 15.031 4.066 -5.755 1.00 97.94 65 CYS A C 1
ATOM 518 O O . CYS A 1 65 ? 14.120 3.339 -6.136 1.00 97.94 65 CYS A O 1
ATOM 520 N N . ASN A 1 66 ? 15.196 4.376 -4.472 1.00 97.62 66 ASN A N 1
ATOM 521 C CA . ASN A 1 66 ? 14.247 3.962 -3.442 1.00 97.62 66 ASN A CA 1
ATOM 522 C C . ASN A 1 66 ? 13.790 5.178 -2.650 1.00 97.62 66 ASN A C 1
ATOM 524 O O . ASN A 1 66 ? 14.601 6.039 -2.309 1.00 97.62 66 ASN A O 1
ATOM 528 N N . THR A 1 67 ? 12.503 5.246 -2.334 1.00 98.25 67 THR A N 1
ATOM 529 C CA . THR A 1 67 ? 11.968 6.251 -1.412 1.00 98.25 67 THR A CA 1
ATOM 530 C C . THR A 1 67 ? 10.938 5.622 -0.496 1.00 98.25 67 THR A C 1
ATOM 532 O O . THR A 1 67 ? 9.991 4.986 -0.953 1.00 98.25 67 THR A O 1
ATOM 535 N N . GLN A 1 68 ? 11.144 5.821 0.802 1.00 97.94 68 GLN A N 1
ATOM 536 C CA . GLN A 1 68 ? 10.247 5.407 1.871 1.00 97.94 68 GLN A CA 1
ATOM 537 C C . GLN A 1 68 ? 9.527 6.645 2.395 1.00 97.94 68 GLN A C 1
ATOM 539 O O . GLN A 1 68 ? 10.189 7.613 2.756 1.00 97.94 68 GLN A O 1
ATOM 544 N N . GLU A 1 69 ? 8.203 6.579 2.502 1.00 98.06 69 GLU A N 1
ATOM 545 C CA . GLU A 1 69 ? 7.398 7.664 3.066 1.00 98.06 69 GLU A CA 1
ATOM 546 C C . GLU A 1 69 ? 6.308 7.162 4.016 1.00 98.06 69 GLU A C 1
ATOM 548 O O . GLU A 1 69 ? 5.894 5.999 3.964 1.00 98.06 69 GLU A O 1
ATOM 553 N N . GLY A 1 70 ? 5.849 8.058 4.892 1.00 97.25 70 GLY A N 1
ATOM 554 C CA . GLY A 1 70 ? 4.795 7.817 5.880 1.00 97.25 70 GLY A CA 1
ATOM 555 C C . GLY A 1 70 ? 3.687 8.868 5.792 1.00 97.25 70 GLY A C 1
ATOM 556 O O . GLY A 1 70 ? 3.964 10.058 5.697 1.00 97.25 70 GLY A O 1
ATOM 557 N N . LEU A 1 71 ? 2.416 8.452 5.856 1.00 97.62 71 LEU A N 1
ATOM 558 C CA . LEU A 1 71 ? 1.283 9.348 5.559 1.00 97.62 71 LEU A CA 1
ATOM 559 C C . LEU A 1 71 ? 1.156 10.494 6.574 1.00 97.62 71 LEU A C 1
ATOM 561 O O . LEU A 1 71 ? 0.595 11.554 6.284 1.00 97.62 71 LEU A O 1
ATOM 565 N N . GLY A 1 72 ? 1.619 10.252 7.799 1.00 95.81 72 GLY A N 1
ATOM 566 C CA . GLY A 1 72 ? 1.344 11.101 8.948 1.00 95.81 72 GLY A CA 1
ATOM 567 C C . GLY A 1 72 ? -0.107 10.962 9.413 1.00 95.81 72 GLY A C 1
ATOM 568 O O . GLY A 1 72 ? -0.742 9.933 9.232 1.00 95.81 72 GLY A O 1
ATOM 569 N N . ASN A 1 73 ? -0.663 12.012 10.016 1.00 96.38 73 ASN A N 1
ATOM 570 C CA . ASN A 1 73 ? -1.911 11.912 10.789 1.00 96.38 73 ASN A CA 1
ATOM 571 C C . ASN A 1 73 ? -3.207 11.896 9.956 1.00 96.38 73 ASN A C 1
ATOM 573 O O . ASN A 1 73 ? -4.303 11.909 10.521 1.00 96.38 73 ASN A O 1
ATOM 577 N N . LYS A 1 74 ? -3.130 11.891 8.619 1.00 97.69 74 LYS A N 1
ATOM 578 C CA . LYS A 1 74 ? -4.324 11.997 7.759 1.00 97.69 74 LYS A CA 1
ATOM 579 C C . LYS A 1 74 ? -5.290 10.826 7.966 1.00 97.69 74 LYS A C 1
ATOM 581 O O . LYS A 1 74 ? -6.505 11.021 7.956 1.00 97.69 74 LYS A O 1
ATOM 586 N N . ASN A 1 75 ? -4.775 9.626 8.224 1.00 96.31 75 ASN A N 1
ATOM 587 C CA . ASN A 1 75 ? -5.611 8.455 8.489 1.00 96.31 75 ASN A CA 1
ATOM 588 C C . ASN A 1 75 ? -6.353 8.537 9.834 1.00 96.31 75 ASN A C 1
ATOM 590 O O . ASN A 1 75 ? -7.420 7.944 9.953 1.00 96.31 75 ASN A O 1
ATOM 594 N N . TRP A 1 76 ? -5.864 9.297 10.823 1.00 97.94 76 TRP A N 1
ATOM 595 C CA . TRP A 1 76 ? -6.625 9.535 12.055 1.00 97.94 76 TRP A CA 1
ATOM 596 C C . TRP A 1 76 ? -7.912 10.310 11.748 1.00 97.94 76 TRP A C 1
ATOM 598 O O . TRP A 1 76 ? -8.983 9.976 12.252 1.00 97.94 76 TRP A O 1
ATOM 608 N N . ILE A 1 77 ? -7.833 11.299 10.850 1.00 98.19 77 ILE A N 1
ATOM 609 C CA . ILE A 1 77 ? -9.007 12.054 10.393 1.00 98.19 77 ILE A CA 1
ATOM 610 C C . ILE A 1 77 ? -9.971 11.123 9.649 1.00 98.19 77 ILE A C 1
ATOM 612 O O . ILE A 1 77 ? -11.173 11.188 9.890 1.00 98.19 77 ILE A O 1
ATOM 616 N N . ALA A 1 78 ? -9.467 10.223 8.797 1.00 98.06 78 ALA A N 1
ATOM 617 C CA . ALA A 1 78 ? -10.304 9.236 8.112 1.00 98.06 78 ALA A CA 1
ATOM 618 C C . ALA A 1 78 ? -11.015 8.286 9.089 1.00 98.06 78 ALA A C 1
ATOM 620 O O . ALA A 1 78 ? -12.215 8.062 8.943 1.00 98.06 78 ALA A O 1
ATOM 621 N N . GLU A 1 79 ? -10.322 7.797 10.123 1.00 98.00 79 GLU A N 1
ATOM 622 C CA . GLU A 1 79 ? -10.942 7.020 11.205 1.00 98.00 79 GLU A CA 1
ATOM 623 C C . GLU A 1 79 ? -12.057 7.801 11.898 1.00 98.00 79 GLU A C 1
ATOM 625 O O . GLU A 1 79 ? -13.155 7.281 12.100 1.00 98.00 79 GLU A O 1
ATOM 630 N N . TRP A 1 80 ? -11.803 9.071 12.221 1.00 98.31 80 TRP A N 1
ATOM 631 C CA . TRP A 1 80 ? -12.803 9.922 12.854 1.00 98.31 80 TRP A CA 1
ATOM 632 C C . TRP A 1 80 ? -14.014 10.138 11.958 1.00 98.31 80 TRP A C 1
ATOM 634 O O . TRP A 1 80 ? -15.152 9.975 12.397 1.00 98.31 80 TRP A O 1
ATOM 644 N N . MET A 1 81 ? -13.792 10.440 10.682 1.00 98.38 81 MET A N 1
ATOM 645 C CA . MET A 1 81 ? -14.877 10.634 9.729 1.00 98.38 81 MET A CA 1
ATOM 646 C C . MET A 1 81 ? -15.691 9.356 9.532 1.00 98.38 81 MET A C 1
ATOM 648 O O . MET A 1 81 ? -16.919 9.418 9.455 1.00 98.38 81 MET A O 1
ATOM 652 N N . TYR A 1 82 ? -15.033 8.202 9.485 1.00 97.75 82 TYR A N 1
ATOM 653 C CA . TYR A 1 82 ? -15.715 6.928 9.329 1.00 97.75 82 TYR A CA 1
ATOM 654 C C . TYR A 1 82 ? -16.602 6.599 10.540 1.00 97.75 82 TYR A C 1
ATOM 656 O O . TYR A 1 82 ? -17.747 6.183 10.363 1.00 97.75 82 TYR A O 1
ATOM 664 N N . GLN A 1 83 ? -16.119 6.861 11.758 1.00 97.06 83 GLN A N 1
ATOM 665 C CA . GLN A 1 83 ? -16.846 6.560 12.994 1.00 97.06 83 GLN A CA 1
ATOM 666 C C . GLN A 1 83 ? -17.930 7.597 13.333 1.00 97.06 83 GLN A C 1
ATOM 668 O O . GLN A 1 83 ? -18.983 7.229 13.854 1.00 97.06 83 GLN A O 1
ATOM 673 N N . PHE A 1 84 ? -17.702 8.882 13.039 1.00 97.19 84 PHE A N 1
ATOM 674 C CA . PHE A 1 84 ? -18.510 9.975 13.600 1.00 97.19 84 PHE A CA 1
ATOM 675 C C . PHE A 1 84 ? -19.214 10.866 12.573 1.00 97.19 84 PHE A C 1
ATOM 677 O O . PHE A 1 84 ? -20.184 11.529 12.932 1.00 97.19 84 PHE A O 1
ATOM 684 N N . ALA A 1 85 ? -18.809 10.887 11.297 1.00 97.19 85 ALA A N 1
ATOM 685 C CA . ALA A 1 85 ? -19.420 11.806 10.326 1.00 97.19 85 ALA A CA 1
ATOM 686 C C . ALA A 1 85 ? -20.808 11.360 9.824 1.00 97.19 85 ALA A C 1
ATOM 688 O O . ALA A 1 85 ? -21.439 12.082 9.057 1.00 97.19 85 ALA A O 1
ATOM 689 N N . GLY A 1 86 ? -21.274 10.154 10.173 1.00 97.06 86 GLY A N 1
ATOM 690 C CA . GLY A 1 86 ? -22.596 9.644 9.773 1.00 97.06 86 GLY A CA 1
ATOM 691 C C . GLY A 1 86 ? -22.755 9.347 8.274 1.00 97.06 86 GLY A C 1
ATOM 692 O O . GLY A 1 86 ? -23.853 9.054 7.814 1.00 97.06 86 GLY A O 1
ATOM 693 N N . THR A 1 87 ? -21.670 9.406 7.495 1.00 97.31 87 THR A N 1
ATOM 694 C CA . THR A 1 87 ? -21.701 9.209 6.030 1.00 97.31 87 THR A CA 1
ATOM 695 C C . THR A 1 87 ? -21.653 7.743 5.597 1.00 97.31 87 THR A C 1
ATOM 697 O O . THR A 1 87 ? -21.933 7.433 4.440 1.00 97.31 87 THR A O 1
ATOM 700 N N . GLY A 1 88 ? -21.224 6.845 6.490 1.00 95.44 88 GLY A N 1
ATOM 701 C CA . GLY A 1 88 ? -20.990 5.430 6.192 1.00 95.44 88 GLY A CA 1
ATOM 702 C C . GLY A 1 88 ? -19.803 5.153 5.259 1.00 95.44 88 GLY A C 1
ATOM 703 O O . GLY A 1 88 ? -19.599 4.001 4.874 1.00 95.44 88 GLY A O 1
ATOM 704 N N . LYS A 1 89 ? -19.020 6.166 4.869 1.00 97.69 89 LYS A N 1
ATOM 705 C CA . LYS A 1 89 ? -17.820 6.015 4.032 1.00 97.69 89 LYS A CA 1
ATOM 706 C C . LYS A 1 89 ? -16.587 5.787 4.905 1.00 97.69 89 LYS A C 1
ATOM 708 O O . LYS A 1 89 ? -16.428 6.475 5.905 1.00 97.69 89 LYS A O 1
ATOM 713 N N . THR A 1 90 ? -15.714 4.866 4.497 1.00 98.12 90 THR A N 1
ATOM 714 C CA . THR A 1 90 ? -14.444 4.593 5.195 1.00 98.12 90 THR A CA 1
ATOM 715 C C . THR A 1 90 ? -13.406 5.686 4.936 1.00 98.12 90 THR A C 1
ATOM 717 O O . THR A 1 90 ? -12.564 5.940 5.785 1.00 98.12 90 THR A O 1
ATOM 720 N N . TYR A 1 91 ? -13.463 6.321 3.755 1.00 98.50 91 TYR A N 1
ATOM 721 C CA . TYR A 1 91 ? -12.431 7.212 3.201 1.00 98.50 91 TYR A CA 1
ATOM 722 C C . TYR A 1 91 ? -11.087 6.526 2.908 1.00 98.50 91 TYR A C 1
ATOM 724 O O . TYR A 1 91 ? -10.151 7.180 2.447 1.00 98.50 91 TYR A O 1
ATOM 732 N N . TYR A 1 92 ? -11.001 5.205 3.091 1.00 98.56 92 TYR A N 1
ATOM 733 C CA . TYR A 1 92 ? -9.744 4.477 2.982 1.00 98.56 92 TYR A CA 1
ATOM 734 C C . TYR A 1 92 ? -9.268 4.251 1.546 1.00 98.56 92 TYR A C 1
ATOM 736 O O . TYR A 1 92 ? -8.075 4.079 1.340 1.00 98.56 92 TYR A O 1
ATOM 744 N N . GLU A 1 93 ? -10.144 4.375 0.544 1.00 98.69 93 GLU A N 1
ATOM 745 C CA . GLU A 1 93 ? -9.716 4.425 -0.861 1.00 98.69 93 GLU A CA 1
ATOM 746 C C . GLU A 1 93 ? -8.846 5.658 -1.132 1.00 98.69 93 GLU A C 1
ATOM 748 O O . GLU A 1 93 ? -7.775 5.544 -1.724 1.00 98.69 93 GLU A O 1
ATOM 753 N N . SER A 1 94 ? -9.258 6.832 -0.642 1.00 98.56 94 SER A N 1
ATOM 754 C CA . SER A 1 94 ? -8.467 8.060 -0.768 1.00 98.56 94 SER A CA 1
ATOM 755 C C . SER A 1 94 ? -7.197 8.004 0.075 1.00 98.56 94 SER A C 1
ATOM 757 O O . SER A 1 94 ? -6.140 8.372 -0.421 1.00 98.56 94 SER A O 1
ATOM 759 N N . ILE A 1 95 ? -7.279 7.478 1.303 1.00 98.69 95 ILE A N 1
ATOM 760 C CA . ILE A 1 95 ? -6.095 7.260 2.146 1.00 98.69 95 ILE A CA 1
ATOM 761 C C . ILE A 1 95 ? -5.097 6.328 1.459 1.00 98.69 95 ILE A C 1
ATOM 763 O O . ILE A 1 95 ? -3.913 6.636 1.439 1.00 98.69 95 ILE A O 1
ATOM 767 N N . GLY A 1 96 ? -5.559 5.243 0.833 1.00 98.62 96 GLY A N 1
ATOM 768 C CA . GLY A 1 96 ? -4.695 4.351 0.069 1.00 98.62 96 GLY A CA 1
ATOM 769 C C . GLY A 1 96 ? -3.996 5.072 -1.080 1.00 98.62 96 GLY A C 1
ATOM 770 O O . GLY A 1 96 ? -2.789 4.935 -1.245 1.00 98.62 96 GLY A O 1
ATOM 771 N N . ILE A 1 97 ? -4.726 5.895 -1.836 1.00 98.81 97 ILE A N 1
ATOM 772 C CA . ILE A 1 97 ? -4.139 6.711 -2.908 1.00 98.81 97 ILE A CA 1
ATOM 773 C C . ILE A 1 97 ? -3.067 7.656 -2.356 1.00 98.81 97 ILE A C 1
ATOM 775 O O . ILE A 1 97 ? -1.958 7.685 -2.887 1.00 98.81 97 ILE A O 1
ATOM 779 N N . ASP A 1 98 ? -3.379 8.402 -1.295 1.00 98.75 98 ASP A N 1
ATOM 780 C CA . ASP A 1 98 ? -2.451 9.358 -0.686 1.00 98.75 98 ASP A CA 1
ATOM 781 C C . ASP A 1 98 ? -1.183 8.664 -0.168 1.00 98.75 98 ASP A C 1
ATOM 783 O O . ASP A 1 98 ? -0.074 9.142 -0.407 1.00 98.75 98 ASP A O 1
ATOM 787 N N . THR A 1 99 ? -1.343 7.516 0.500 1.00 98.56 99 THR A N 1
ATOM 788 C CA . THR A 1 99 ? -0.235 6.739 1.062 1.00 98.56 99 THR A CA 1
ATOM 789 C C . THR A 1 99 ? 0.731 6.252 -0.010 1.00 98.56 99 THR A C 1
ATOM 791 O O . THR A 1 99 ? 1.942 6.273 0.184 1.00 98.56 99 THR A O 1
ATOM 794 N N . VAL A 1 100 ? 0.233 5.822 -1.163 1.00 98.56 100 VAL A N 1
ATOM 795 C CA . VAL A 1 100 ? 1.131 5.380 -2.233 1.00 98.56 100 VAL A CA 1
ATOM 796 C C . VAL A 1 100 ? 1.732 6.579 -2.968 1.00 98.56 100 VAL A C 1
ATOM 798 O O . VAL A 1 100 ? 2.919 6.585 -3.283 1.00 98.56 100 VAL A O 1
ATOM 801 N N . LEU A 1 101 ? 0.937 7.622 -3.225 1.00 98.31 101 LEU A N 1
ATOM 802 C CA . LEU A 1 101 ? 1.379 8.759 -4.032 1.00 98.31 101 LEU A CA 1
ATOM 803 C C . LEU A 1 101 ? 2.501 9.582 -3.402 1.00 98.31 101 LEU A C 1
ATOM 805 O O . LEU A 1 101 ? 3.290 10.149 -4.152 1.00 98.31 101 LEU A O 1
ATOM 809 N N . MET A 1 102 ? 2.602 9.648 -2.073 1.00 96.81 102 MET A N 1
ATOM 810 C CA . MET A 1 102 ? 3.696 10.385 -1.428 1.00 96.81 102 MET A CA 1
ATOM 811 C C . MET A 1 102 ? 5.079 9.841 -1.812 1.00 96.81 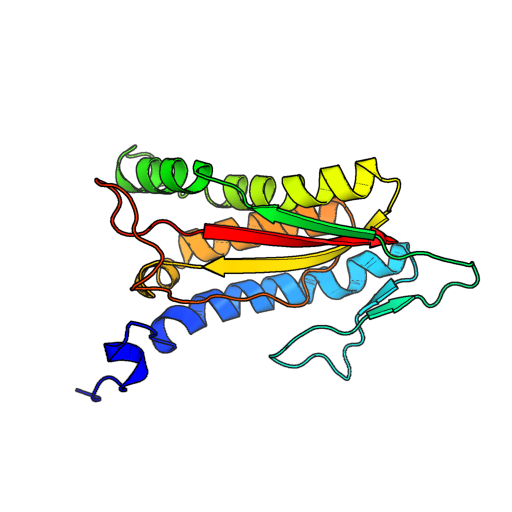102 MET A C 1
ATOM 813 O O . MET A 1 102 ? 5.906 10.599 -2.305 1.00 96.81 102 MET A O 1
ATOM 817 N N . SER A 1 103 ? 5.302 8.526 -1.715 1.00 97.88 103 SER A N 1
ATOM 818 C CA . SER A 1 103 ? 6.580 7.913 -2.112 1.00 97.88 103 SER A CA 1
ATOM 819 C C . SER A 1 103 ? 6.750 7.877 -3.633 1.00 97.88 103 SER A C 1
ATOM 821 O O . SER A 1 103 ? 7.852 8.081 -4.137 1.00 97.88 103 SER A O 1
ATOM 823 N N . VAL A 1 104 ? 5.666 7.671 -4.391 1.00 98.62 104 VAL A N 1
ATOM 824 C CA . VAL A 1 104 ? 5.703 7.682 -5.865 1.00 98.62 104 VAL A CA 1
ATOM 825 C C . VAL A 1 104 ? 6.151 9.037 -6.413 1.00 98.62 104 VAL A C 1
ATOM 827 O O . VAL A 1 104 ? 6.989 9.077 -7.314 1.00 98.62 104 VAL A O 1
ATOM 830 N N . ASN A 1 105 ? 5.600 10.139 -5.898 1.00 98.31 105 ASN A N 1
ATOM 831 C CA . ASN A 1 105 ? 5.940 11.479 -6.374 1.00 98.31 105 ASN A CA 1
ATOM 832 C C . ASN A 1 105 ? 7.423 11.790 -6.155 1.00 98.31 105 ASN A C 1
ATOM 834 O O . ASN A 1 105 ? 8.060 12.354 -7.043 1.00 98.31 105 ASN A O 1
ATOM 838 N N . ASP A 1 106 ? 7.983 11.364 -5.026 1.00 98.31 106 ASP A N 1
ATOM 839 C CA . ASP A 1 106 ? 9.380 11.618 -4.684 1.00 98.31 106 ASP A CA 1
ATOM 840 C C . ASP A 1 106 ? 10.359 10.760 -5.497 1.00 98.31 106 ASP A C 1
ATOM 842 O O . ASP A 1 106 ? 11.409 11.255 -5.916 1.00 98.31 106 ASP A O 1
ATOM 846 N N . VAL A 1 107 ? 10.002 9.509 -5.815 1.00 98.25 107 VAL A N 1
ATOM 847 C CA . VAL A 1 107 ? 10.774 8.681 -6.763 1.00 98.25 107 VAL A CA 1
ATOM 848 C C . VAL A 1 107 ? 10.769 9.308 -8.159 1.00 98.25 107 VAL A C 1
ATOM 850 O O . VAL A 1 107 ? 11.816 9.418 -8.799 1.00 98.25 107 VAL A O 1
ATOM 853 N N . ILE A 1 108 ? 9.609 9.780 -8.625 1.00 98.25 108 ILE A N 1
ATOM 854 C CA . ILE A 1 108 ? 9.490 10.449 -9.928 1.00 98.25 108 ILE A CA 1
ATOM 855 C C . ILE A 1 108 ? 10.269 11.770 -9.945 1.00 98.25 108 ILE A C 1
ATOM 857 O O . ILE A 1 108 ? 10.892 12.097 -10.955 1.00 98.25 108 ILE A O 1
ATOM 861 N N . ALA A 1 109 ? 10.288 12.522 -8.841 1.00 98.19 109 ALA A N 1
ATOM 862 C CA . ALA A 1 109 ? 11.050 13.765 -8.727 1.00 98.19 109 ALA A CA 1
ATOM 863 C C . ALA A 1 109 ? 12.570 13.549 -8.869 1.00 98.19 109 ALA A C 1
ATOM 865 O O . ALA A 1 109 ? 13.276 14.449 -9.324 1.00 98.19 109 ALA A O 1
ATOM 866 N N . GLN A 1 110 ? 13.068 12.350 -8.547 1.00 97.06 110 GLN A N 1
ATOM 867 C CA . GLN A 1 110 ? 14.457 11.935 -8.792 1.00 97.06 110 GLN A CA 1
ATOM 868 C C . GLN A 1 110 ? 14.710 11.491 -10.246 1.00 97.06 110 GLN A C 1
ATOM 870 O O . GLN A 1 110 ? 15.853 11.229 -10.618 1.00 97.06 110 GLN A O 1
ATOM 875 N N . GLY A 1 111 ? 13.668 11.429 -11.081 1.00 97.44 111 GLY A N 1
ATOM 876 C CA . GLY A 1 111 ? 13.730 11.012 -12.483 1.00 97.44 111 GLY A CA 1
ATOM 877 C C . GLY A 1 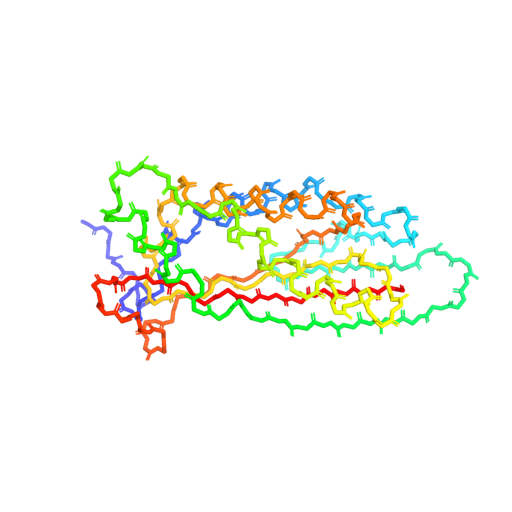111 ? 13.548 9.510 -12.716 1.00 97.44 111 GLY A C 1
ATOM 878 O O . GLY A 1 111 ? 13.700 9.068 -13.854 1.00 97.44 111 GLY A O 1
ATOM 879 N N . ALA A 1 112 ? 13.225 8.734 -11.678 1.00 98.31 112 ALA A N 1
ATOM 880 C CA . ALA A 1 112 ? 13.046 7.289 -11.778 1.00 98.31 112 ALA A CA 1
ATOM 881 C C . ALA A 1 112 ? 11.604 6.903 -12.151 1.00 98.31 112 ALA A C 1
ATOM 883 O O . ALA A 1 112 ? 10.638 7.600 -11.832 1.00 98.31 112 ALA A O 1
ATOM 884 N N . MET A 1 113 ? 11.450 5.757 -12.813 1.00 98.19 113 MET A N 1
ATOM 885 C CA . MET A 1 113 ? 10.150 5.167 -13.142 1.00 98.19 113 MET A CA 1
ATOM 886 C C . MET A 1 113 ? 9.752 4.159 -12.054 1.00 98.19 113 MET A C 1
ATOM 888 O O . MET A 1 113 ? 10.494 3.199 -11.851 1.00 98.19 113 MET A O 1
ATOM 892 N N . PRO A 1 114 ? 8.605 4.315 -11.364 1.00 98.62 114 PRO A N 1
ATOM 893 C CA . PRO A 1 114 ? 8.171 3.370 -10.334 1.00 98.62 114 PRO A CA 1
ATOM 894 C C . PRO A 1 114 ? 7.972 1.952 -10.884 1.00 98.62 114 PRO A C 1
ATOM 896 O O . PRO A 1 114 ? 7.315 1.771 -11.908 1.00 98.62 114 PRO A O 1
ATOM 899 N N . VAL A 1 115 ? 8.484 0.938 -10.181 1.00 98.50 115 VAL A N 1
ATOM 900 C CA . VAL A 1 115 ? 8.342 -0.474 -10.590 1.00 98.50 115 VAL A CA 1
ATOM 901 C C . VAL A 1 115 ? 7.851 -1.398 -9.482 1.00 98.50 115 VAL A C 1
ATOM 903 O O . VAL A 1 115 ? 7.124 -2.351 -9.767 1.00 98.50 115 VAL A O 1
ATOM 906 N N . VAL A 1 116 ? 8.172 -1.110 -8.223 1.00 98.12 116 VAL A N 1
ATOM 907 C CA . VAL A 1 116 ? 7.728 -1.902 -7.070 1.00 98.12 116 VAL A CA 1
ATOM 908 C C . VAL A 1 116 ? 7.311 -0.968 -5.946 1.00 98.12 116 VAL A C 1
ATOM 910 O O . VAL A 1 116 ? 7.969 0.036 -5.701 1.00 98.12 116 VAL A O 1
ATOM 913 N N . TYR A 1 117 ? 6.233 -1.322 -5.260 1.00 98.38 117 TYR A N 1
ATOM 914 C CA . TYR A 1 117 ? 5.792 -0.724 -4.014 1.00 98.38 117 TYR A CA 1
ATOM 915 C C . TYR A 1 117 ? 5.640 -1.810 -2.952 1.00 98.38 117 TYR A C 1
ATOM 917 O O . TYR A 1 117 ? 5.144 -2.895 -3.247 1.00 98.38 117 TYR A O 1
ATOM 925 N N . THR A 1 118 ? 6.045 -1.524 -1.722 1.00 97.19 118 THR A N 1
ATOM 926 C CA . THR A 1 118 ? 5.759 -2.371 -0.558 1.00 97.19 118 THR A CA 1
ATOM 927 C C . THR A 1 118 ? 5.173 -1.522 0.551 1.00 97.19 118 THR A C 1
ATOM 929 O O . THR A 1 118 ? 5.748 -0.483 0.883 1.00 97.19 118 THR A O 1
ATOM 932 N N . ASP A 1 119 ? 4.061 -1.956 1.133 1.00 97.00 119 ASP A N 1
ATOM 933 C CA . ASP A 1 119 ? 3.382 -1.237 2.206 1.00 97.00 119 ASP A CA 1
ATOM 934 C C . ASP A 1 119 ? 3.739 -1.766 3.601 1.00 97.00 119 ASP A C 1
ATOM 936 O O . ASP A 1 119 ? 4.120 -2.921 3.784 1.00 97.00 119 ASP A O 1
ATOM 940 N N . GLU A 1 120 ? 3.563 -0.914 4.604 1.00 97.50 120 GLU A N 1
ATOM 941 C CA . GLU A 1 120 ? 3.430 -1.312 5.998 1.00 97.50 120 GLU A CA 1
ATOM 942 C C . GLU A 1 120 ? 2.185 -0.643 6.590 1.00 97.50 120 GLU A C 1
ATOM 944 O O . GLU A 1 120 ? 2.064 0.588 6.627 1.00 97.50 120 GLU A O 1
ATOM 949 N N . VAL A 1 121 ? 1.269 -1.473 7.089 1.00 98.19 121 VAL A N 1
ATOM 950 C CA . VAL A 1 121 ? 0.065 -1.053 7.810 1.00 98.19 121 VAL A CA 1
ATOM 951 C C . VAL A 1 121 ? 0.193 -1.480 9.263 1.00 98.19 121 VAL A C 1
ATOM 953 O O . VAL A 1 121 ? -0.214 -2.572 9.651 1.00 98.19 121 VAL A O 1
ATOM 956 N N . ALA A 1 122 ? 0.776 -0.616 10.086 1.00 98.06 122 ALA A N 1
ATOM 957 C CA . ALA A 1 122 ? 0.966 -0.886 11.503 1.00 98.06 122 ALA A CA 1
ATOM 958 C C . ALA A 1 122 ? -0.226 -0.373 12.319 1.00 98.06 122 ALA A C 1
ATOM 960 O O . ALA A 1 122 ? -0.674 0.750 12.120 1.00 98.06 122 ALA A O 1
ATOM 961 N N . VAL A 1 123 ? -0.745 -1.151 13.267 1.00 97.50 123 VAL A N 1
ATOM 962 C CA . VAL A 1 123 ? -1.923 -0.764 14.076 1.00 97.50 123 VAL A CA 1
ATOM 963 C C . VAL A 1 123 ? -1.659 -0.911 15.565 1.00 97.50 123 VAL A C 1
ATOM 965 O O . VAL A 1 123 ? -0.815 -1.700 15.965 1.00 97.50 123 VAL A O 1
ATOM 968 N N . GLY A 1 124 ? -2.399 -0.189 16.409 1.00 95.88 124 GLY A N 1
ATOM 969 C CA . GLY A 1 124 ? -2.355 -0.395 17.864 1.00 95.88 124 GLY A CA 1
ATOM 970 C C . GLY A 1 124 ? -3.060 -1.678 18.322 1.00 95.88 124 GLY A C 1
ATOM 971 O O . GLY A 1 124 ? -2.662 -2.287 19.308 1.00 95.88 124 GLY A O 1
ATOM 972 N N . ASP A 1 125 ? -4.083 -2.133 17.601 1.00 95.81 125 ASP A N 1
ATOM 973 C CA . ASP A 1 125 ? -4.832 -3.345 17.938 1.00 95.81 125 ASP A CA 1
ATOM 974 C C . ASP A 1 125 ? -5.207 -4.108 16.667 1.00 95.81 125 ASP A C 1
ATOM 976 O O . ASP A 1 125 ? -5.691 -3.522 15.693 1.00 95.81 125 ASP A O 1
ATOM 980 N N . SER A 1 126 ? -5.037 -5.432 16.702 1.00 96.19 126 SER A N 1
ATOM 981 C CA . SER A 1 126 ? -5.391 -6.338 15.608 1.00 96.19 126 SER A CA 1
ATOM 982 C C . SER A 1 126 ? -6.877 -6.264 15.224 1.00 96.19 126 SER A C 1
ATOM 984 O O . SER A 1 126 ? -7.228 -6.635 14.108 1.00 96.19 126 SER A O 1
ATOM 986 N N . GLU A 1 127 ? -7.759 -5.762 16.098 1.00 96.00 127 GLU A N 1
ATOM 987 C CA . GLU A 1 127 ? -9.169 -5.487 15.767 1.00 96.00 127 GLU A CA 1
ATOM 988 C C . GLU A 1 127 ? -9.347 -4.542 14.582 1.00 96.00 127 GLU A C 1
ATOM 990 O O . GLU A 1 127 ? -10.334 -4.645 13.854 1.00 96.00 127 GLU A O 1
ATOM 995 N N . TRP A 1 128 ? -8.383 -3.653 14.337 1.00 97.06 128 TRP A N 1
ATOM 996 C CA . TRP A 1 128 ? -8.437 -2.763 13.187 1.00 97.06 128 TRP A CA 1
ATOM 997 C C . TRP A 1 128 ? -8.493 -3.537 11.854 1.00 97.06 128 TRP A C 1
ATOM 999 O O . TRP A 1 128 ? -9.206 -3.137 10.933 1.00 97.06 128 TRP A O 1
ATOM 1009 N N . PHE A 1 129 ? -7.837 -4.694 11.761 1.00 97.56 129 PHE A N 1
ATOM 1010 C CA . PHE A 1 129 ? -7.819 -5.507 10.541 1.00 97.56 129 PHE A CA 1
ATOM 1011 C C . PHE A 1 129 ? -9.120 -6.277 10.269 1.00 97.56 129 PHE A C 1
ATOM 1013 O O . PHE A 1 129 ? -9.286 -6.815 9.178 1.00 97.56 129 PHE A O 1
ATOM 1020 N N . GLN A 1 130 ? -10.062 -6.312 11.218 1.00 96.12 130 GLN A N 1
ATOM 1021 C CA . GLN A 1 130 ? -11.324 -7.043 11.053 1.00 96.12 130 GLN A CA 1
ATOM 1022 C C . GLN A 1 130 ? -12.364 -6.289 10.214 1.00 96.12 130 GLN A C 1
ATOM 1024 O O . GLN A 1 130 ? -13.354 -6.886 9.790 1.00 96.12 130 GLN A O 1
ATOM 1029 N N . ASP A 1 131 ? -12.171 -4.989 9.978 1.00 97.31 131 ASP A N 1
ATOM 1030 C CA . ASP A 1 131 ? -13.063 -4.219 9.111 1.00 97.31 131 ASP A CA 1
ATOM 1031 C C . ASP A 1 131 ? -12.742 -4.499 7.636 1.00 97.31 131 ASP A C 1
ATOM 1033 O O . ASP A 1 131 ? -11.884 -3.863 7.017 1.00 97.31 131 ASP A O 1
ATOM 1037 N N . GLU A 1 132 ? -13.462 -5.465 7.070 1.00 97.38 132 GLU A N 1
ATOM 1038 C CA . GLU A 1 132 ? -13.296 -5.889 5.681 1.00 97.38 132 GLU A CA 1
ATOM 1039 C C . GLU A 1 132 ? -13.592 -4.762 4.678 1.00 97.38 132 GLU A C 1
ATOM 1041 O O . GLU A 1 132 ? -12.937 -4.667 3.639 1.00 97.38 132 GLU A O 1
ATOM 1046 N N . LYS A 1 133 ? -14.545 -3.870 4.983 1.00 98.06 133 LYS A N 1
ATOM 1047 C CA . LYS A 1 133 ? -14.886 -2.749 4.098 1.00 98.06 133 LYS A CA 1
ATOM 1048 C C . LYS A 1 133 ? -13.711 -1.782 4.002 1.00 98.06 133 LYS A C 1
ATOM 1050 O O . LYS A 1 133 ? -13.302 -1.418 2.901 1.00 98.06 133 LYS A O 1
ATOM 1055 N N . ARG A 1 134 ? -13.138 -1.412 5.149 1.00 98.12 134 ARG A N 1
ATOM 1056 C CA . ARG A 1 134 ? -11.942 -0.567 5.221 1.00 98.12 134 ARG A CA 1
ATOM 1057 C C . ARG A 1 134 ? -10.751 -1.217 4.522 1.00 98.12 134 ARG A C 1
ATOM 1059 O O . ARG A 1 134 ? -10.064 -0.535 3.766 1.00 98.12 134 ARG A O 1
ATOM 1066 N N . ALA A 1 135 ? -10.536 -2.516 4.732 1.00 98.38 135 ALA A N 1
ATOM 1067 C CA . ALA A 1 135 ? -9.461 -3.265 4.084 1.00 98.38 135 ALA A CA 1
ATOM 1068 C C . ALA A 1 135 ? -9.573 -3.227 2.550 1.00 98.38 135 ALA A C 1
ATOM 1070 O O . ALA A 1 135 ? -8.605 -2.903 1.864 1.00 98.38 135 ALA A O 1
ATOM 1071 N N . ARG A 1 136 ? -10.768 -3.501 2.008 1.00 98.69 136 ARG A N 1
ATOM 1072 C CA . ARG A 1 136 ? -11.028 -3.477 0.558 1.00 98.69 136 ARG A CA 1
ATOM 1073 C C . ARG A 1 136 ? -10.877 -2.081 -0.035 1.00 98.69 136 ARG A C 1
ATOM 1075 O O . ARG A 1 136 ? -10.293 -1.950 -1.108 1.00 98.69 136 ARG A O 1
ATOM 1082 N N . ASP A 1 137 ? -11.361 -1.054 0.660 1.00 98.81 137 ASP A N 1
ATOM 1083 C CA . ASP A 1 137 ? -11.217 0.332 0.216 1.00 98.81 137 ASP A CA 1
ATOM 1084 C C . ASP A 1 137 ? -9.733 0.746 0.180 1.00 98.81 137 ASP A C 1
ATOM 1086 O O . ASP A 1 137 ? -9.281 1.277 -0.835 1.00 98.81 137 ASP A O 1
ATOM 1090 N N . LEU A 1 138 ? -8.948 0.432 1.220 1.00 98.81 138 LEU A N 1
ATOM 1091 C CA . LEU A 1 138 ? -7.503 0.706 1.246 1.00 98.81 138 LEU A CA 1
ATOM 1092 C C . LEU A 1 138 ? -6.770 -0.000 0.097 1.00 98.81 138 LEU A C 1
ATOM 1094 O O . LEU A 1 138 ? -6.055 0.643 -0.674 1.00 98.81 138 LEU A O 1
ATOM 1098 N N . ALA A 1 139 ? -7.002 -1.306 -0.062 1.00 98.62 139 ALA A N 1
ATOM 1099 C CA . ALA A 1 139 ? -6.374 -2.107 -1.107 1.00 98.62 139 ALA A CA 1
ATOM 1100 C C . ALA A 1 139 ? -6.752 -1.618 -2.517 1.00 98.62 139 ALA A C 1
ATOM 1102 O O . ALA A 1 139 ? -5.916 -1.599 -3.422 1.00 98.62 139 ALA A O 1
ATOM 1103 N N . LYS A 1 140 ? -7.990 -1.142 -2.713 1.00 98.81 140 LYS A N 1
ATOM 1104 C CA . LYS A 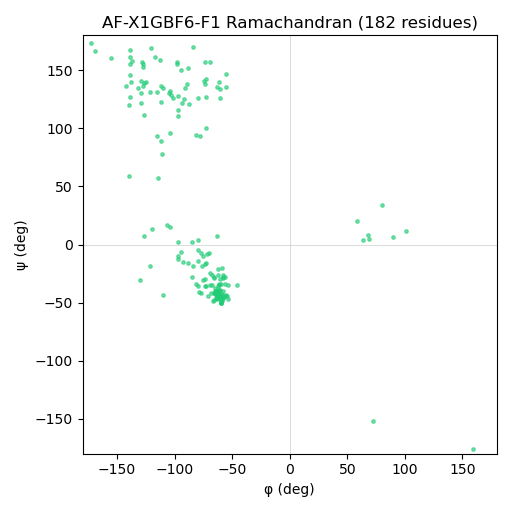1 140 ? -8.422 -0.500 -3.963 1.00 98.81 140 LYS A CA 1
ATOM 1105 C C . LYS A 1 140 ? -7.660 0.799 -4.237 1.00 98.81 140 LYS A C 1
ATOM 1107 O O . LYS A 1 140 ? -7.292 1.048 -5.388 1.00 98.81 140 LYS A O 1
ATOM 1112 N N . GLY A 1 141 ? -7.398 1.607 -3.210 1.00 98.81 141 GLY A N 1
ATOM 1113 C CA . GLY A 1 141 ? -6.559 2.800 -3.326 1.00 98.81 141 GLY A CA 1
ATOM 1114 C C . GLY A 1 141 ? -5.142 2.454 -3.790 1.00 98.81 141 GLY A C 1
ATOM 1115 O O . GLY A 1 141 ? -4.662 3.010 -4.779 1.00 98.81 141 GLY A O 1
ATOM 1116 N N . PHE A 1 142 ? -4.522 1.453 -3.158 1.00 98.81 142 PHE A N 1
ATOM 1117 C CA . PHE A 1 142 ? -3.194 0.961 -3.541 1.00 98.81 142 PHE A CA 1
ATOM 1118 C C . PHE A 1 142 ? -3.159 0.441 -4.979 1.00 98.81 142 PHE A C 1
ATOM 1120 O O . PHE A 1 142 ? -2.309 0.853 -5.773 1.00 98.81 142 PHE A O 1
ATOM 1127 N N . TYR A 1 143 ? -4.125 -0.405 -5.347 1.00 98.81 143 TYR A N 1
ATOM 1128 C CA . TYR A 1 143 ? -4.268 -0.924 -6.705 1.00 98.81 143 TYR A CA 1
ATOM 1129 C C . TYR A 1 143 ? -4.394 0.193 -7.743 1.00 98.81 143 TYR A C 1
ATOM 1131 O O . TYR A 1 143 ? -3.764 0.137 -8.800 1.00 98.81 143 TYR A O 1
ATOM 1139 N N . THR A 1 144 ? -5.207 1.210 -7.445 1.00 98.88 144 THR A N 1
ATOM 1140 C CA . THR A 1 144 ? -5.456 2.335 -8.353 1.00 98.88 144 THR A CA 1
ATOM 1141 C C . THR A 1 144 ? -4.154 3.038 -8.713 1.00 98.88 144 THR A C 1
ATOM 1143 O O . THR A 1 144 ? -3.895 3.269 -9.895 1.00 98.88 144 THR A O 1
ATOM 1146 N N . VAL A 1 145 ? -3.301 3.310 -7.721 1.00 98.81 145 VAL A N 1
ATOM 1147 C CA . VAL A 1 145 ? -1.999 3.943 -7.961 1.00 98.81 145 VAL A CA 1
ATOM 1148 C C . VAL A 1 145 ? -1.040 2.985 -8.664 1.00 98.81 145 VAL A C 1
ATOM 1150 O O . VAL A 1 145 ? -0.444 3.379 -9.664 1.00 98.81 145 VAL A O 1
ATOM 1153 N N . CYS A 1 146 ? -0.955 1.718 -8.238 1.00 98.69 146 CYS A N 1
ATOM 1154 C CA . CYS A 1 146 ? -0.117 0.705 -8.894 1.00 98.69 146 CYS A CA 1
ATOM 1155 C C . CYS A 1 146 ? -0.417 0.597 -10.395 1.00 98.69 146 CYS A C 1
ATOM 1157 O O . CYS A 1 146 ? 0.489 0.638 -11.228 1.00 98.69 146 CYS A O 1
ATOM 1159 N N . LYS A 1 147 ? -1.705 0.540 -10.753 1.00 98.69 147 LYS A N 1
ATOM 1160 C CA . LYS A 1 147 ? -2.169 0.519 -12.143 1.00 98.69 147 LYS A CA 1
ATOM 1161 C C . LYS A 1 147 ? -1.833 1.810 -12.886 1.00 98.69 147 LYS A C 1
ATOM 1163 O O . LYS A 1 147 ? -1.447 1.755 -14.051 1.00 98.69 147 LYS A O 1
ATOM 1168 N N . MET A 1 148 ? -2.006 2.958 -12.233 1.00 98.44 148 MET A N 1
ATOM 1169 C CA . MET A 1 148 ? -1.759 4.274 -12.821 1.00 98.44 148 MET A CA 1
ATOM 1170 C C . MET A 1 148 ? -0.288 4.468 -13.203 1.00 98.44 148 MET A C 1
ATOM 1172 O O . MET A 1 148 ? -0.016 4.955 -14.300 1.00 98.44 148 MET A O 1
ATOM 1176 N N . VAL A 1 149 ? 0.649 4.072 -12.334 1.00 98.31 149 VAL A N 1
ATOM 1177 C CA . VAL A 1 149 ? 2.091 4.287 -12.562 1.00 98.31 149 VAL A CA 1
ATOM 1178 C C . VAL A 1 149 ? 2.814 3.080 -13.152 1.00 98.31 149 VAL A C 1
ATOM 1180 O O . VAL A 1 149 ? 3.931 3.219 -13.630 1.00 98.31 149 VAL A O 1
ATOM 1183 N N . GLY A 1 150 ? 2.164 1.917 -13.208 1.00 98.31 150 GLY A N 1
ATOM 1184 C CA . GLY A 1 150 ? 2.742 0.715 -13.802 1.00 98.31 150 GLY A CA 1
ATOM 1185 C C . GLY A 1 150 ? 3.711 -0.026 -12.880 1.00 98.31 150 GLY A C 1
ATOM 1186 O O . GLY A 1 150 ? 4.665 -0.613 -13.374 1.00 98.31 150 GLY A O 1
ATOM 1187 N N . MET A 1 151 ? 3.462 -0.030 -11.569 1.00 98.44 151 MET A N 1
ATOM 1188 C CA . MET A 1 151 ? 4.285 -0.734 -10.576 1.00 98.44 151 MET A CA 1
ATOM 1189 C C . MET A 1 151 ? 3.538 -1.901 -9.926 1.00 98.44 151 MET A C 1
ATOM 1191 O O . MET A 1 151 ? 2.307 -1.925 -9.913 1.00 98.44 151 MET A O 1
ATOM 1195 N N . ALA A 1 152 ? 4.276 -2.858 -9.366 1.00 98.12 152 ALA A N 1
ATOM 1196 C CA . ALA A 1 152 ? 3.710 -3.982 -8.625 1.00 98.12 152 ALA A CA 1
ATOM 1197 C C . ALA A 1 152 ? 3.654 -3.709 -7.112 1.00 98.12 152 ALA A C 1
ATOM 1199 O O . ALA A 1 152 ? 4.547 -3.061 -6.580 1.00 98.12 152 ALA A O 1
ATOM 1200 N N . LEU A 1 153 ? 2.672 -4.293 -6.419 1.00 97.31 153 LEU A N 1
ATOM 1201 C CA . LEU A 1 153 ? 2.597 -4.437 -4.960 1.00 97.31 153 LEU A CA 1
ATOM 1202 C C . LEU A 1 153 ? 2.772 -5.919 -4.582 1.00 97.31 153 LEU A C 1
ATOM 1204 O O . LEU A 1 153 ? 1.786 -6.629 -4.377 1.00 97.31 153 LEU A O 1
ATOM 1208 N N . PRO A 1 154 ? 4.003 -6.450 -4.584 1.00 94.44 154 PRO A N 1
ATOM 1209 C CA . PRO A 1 154 ? 4.216 -7.883 -4.431 1.00 94.44 154 PRO A CA 1
ATOM 1210 C C . PRO A 1 154 ? 4.342 -8.335 -2.965 1.00 94.44 154 PRO A C 1
ATOM 1212 O O . PRO A 1 154 ? 4.242 -9.532 -2.704 1.00 94.44 154 PRO A O 1
ATOM 1215 N N . ALA A 1 155 ? 4.571 -7.415 -2.023 1.00 93.56 155 ALA A N 1
ATOM 1216 C CA . ALA A 1 155 ? 4.744 -7.709 -0.601 1.00 93.56 155 ALA A CA 1
ATOM 1217 C C . ALA A 1 155 ? 4.383 -6.497 0.274 1.00 93.56 155 ALA A C 1
ATOM 1219 O O . ALA A 1 155 ? 4.409 -5.364 -0.200 1.00 93.56 155 ALA A O 1
ATOM 1220 N N . GLY A 1 156 ? 4.107 -6.750 1.551 1.00 93.75 156 GLY A N 1
ATOM 1221 C CA . GLY A 1 156 ? 3.840 -5.730 2.561 1.00 93.75 156 GLY A CA 1
ATOM 1222 C C . GLY A 1 156 ? 3.746 -6.339 3.960 1.00 93.75 156 GLY A C 1
ATOM 1223 O O . GLY A 1 156 ? 3.771 -7.564 4.106 1.00 93.75 156 GLY A O 1
ATOM 1224 N N . GLU A 1 157 ? 3.631 -5.492 4.980 1.00 94.94 157 GLU A N 1
ATOM 1225 C CA . GLU A 1 157 ? 3.574 -5.901 6.386 1.00 94.94 157 GLU A CA 1
ATOM 1226 C C . GLU A 1 157 ? 2.371 -5.328 7.139 1.00 94.94 157 GLU A C 1
ATOM 1228 O O . GLU A 1 157 ? 1.809 -4.288 6.797 1.00 94.94 157 GLU A O 1
ATOM 1233 N N . SER A 1 158 ? 1.929 -6.044 8.177 1.00 96.31 158 SER A N 1
ATOM 1234 C CA . SER A 1 158 ? 0.716 -5.688 8.938 1.00 96.31 158 SER A CA 1
ATOM 1235 C C . SER A 1 158 ? 0.880 -5.887 10.452 1.00 96.31 158 SER A C 1
ATOM 1237 O O . SER A 1 158 ? 0.170 -6.706 11.048 1.00 96.31 158 SER A O 1
ATOM 1239 N N . PRO A 1 159 ? 1.855 -5.221 11.099 1.00 96.31 159 PRO A N 1
ATOM 1240 C CA . PRO A 1 159 ? 2.159 -5.480 12.498 1.00 96.31 159 PRO A CA 1
ATOM 1241 C C . PRO A 1 159 ? 1.098 -4.894 13.444 1.00 96.31 159 PRO A C 1
ATOM 1243 O O . PRO A 1 159 ? 0.620 -3.771 13.278 1.00 96.31 159 PRO A O 1
ATOM 1246 N N . SER A 1 160 ? 0.777 -5.646 14.499 1.00 96.38 160 SER A N 1
ATOM 1247 C CA . SER A 1 160 ? -0.027 -5.166 15.629 1.00 96.38 160 SER A CA 1
ATOM 1248 C C . SER A 1 160 ? 0.901 -4.742 16.768 1.00 96.38 160 SER A C 1
ATOM 1250 O O . SER A 1 160 ? 1.571 -5.565 17.388 1.00 96.38 160 SER A O 1
ATOM 1252 N N . LEU A 1 161 ? 0.969 -3.442 17.025 1.00 96.25 161 LEU A N 1
ATOM 1253 C CA . LEU A 1 161 ? 1.946 -2.766 17.872 1.00 96.25 161 LEU A CA 1
ATOM 1254 C C . LEU A 1 161 ? 1.293 -2.147 19.116 1.00 96.25 161 LEU A C 1
ATOM 1256 O O . LEU A 1 161 ? 1.448 -0.954 19.385 1.00 96.25 161 LEU A O 1
ATOM 1260 N N . ARG A 1 162 ? 0.605 -2.974 19.914 1.00 94.06 162 ARG A N 1
ATOM 1261 C CA . ARG A 1 162 ? -0.157 -2.587 21.123 1.00 94.06 162 ARG A CA 1
ATOM 1262 C C . ARG A 1 162 ? 0.550 -1.629 22.077 1.00 94.06 162 ARG A C 1
ATOM 1264 O O . ARG A 1 162 ? -0.090 -0.793 22.713 1.00 94.06 162 ARG A O 1
ATOM 1271 N N . TYR A 1 163 ? 1.863 -1.761 22.209 1.00 94.44 163 TYR A N 1
ATOM 1272 C CA . TYR A 1 163 ? 2.647 -0.954 23.141 1.00 94.44 163 TYR A CA 1
ATOM 1273 C C . TYR A 1 163 ? 3.226 0.322 22.516 1.00 94.44 163 TYR A C 1
ATOM 1275 O O . TYR A 1 163 ? 3.627 1.213 23.265 1.00 94.44 163 TYR A O 1
ATOM 1283 N N . LEU A 1 164 ? 3.249 0.426 21.182 1.00 95.88 164 LEU A N 1
ATOM 1284 C CA . LEU A 1 164 ? 3.942 1.492 20.449 1.00 95.88 164 LEU A CA 1
ATOM 1285 C C . LEU A 1 164 ? 2.975 2.463 19.763 1.00 95.88 164 LEU A C 1
ATOM 1287 O O . LEU A 1 164 ? 3.175 3.670 19.855 1.00 95.88 164 LEU A O 1
ATOM 1291 N N . ILE A 1 165 ? 1.918 1.962 19.118 1.00 95.56 165 ILE A N 1
ATOM 1292 C CA . ILE A 1 165 ? 0.936 2.800 18.419 1.00 95.56 165 ILE A CA 1
ATOM 1293 C C . ILE A 1 165 ? -0.267 3.023 19.330 1.00 95.56 165 ILE A C 1
ATOM 1295 O O . ILE A 1 165 ? -0.995 2.090 19.666 1.00 95.56 165 ILE A O 1
ATOM 1299 N N . LYS A 1 166 ? -0.481 4.282 19.718 1.00 95.25 166 LYS A N 1
ATOM 1300 C CA . LYS A 1 166 ? -1.594 4.709 20.571 1.00 95.25 166 LYS A CA 1
ATOM 1301 C C . LYS A 1 166 ? -2.326 5.846 19.876 1.00 95.25 166 LYS A C 1
ATOM 1303 O O . LYS A 1 166 ? -1.762 6.920 19.700 1.00 95.25 166 LYS A O 1
ATOM 1308 N N . ALA A 1 167 ? -3.556 5.588 19.444 1.00 95.69 167 ALA A N 1
ATOM 1309 C CA . ALA A 1 167 ? -4.381 6.611 18.817 1.00 95.69 167 ALA A CA 1
ATOM 1310 C C . ALA A 1 167 ? -4.873 7.623 19.862 1.00 95.69 167 ALA A C 1
ATOM 1312 O O . ALA A 1 167 ? -5.213 7.253 20.987 1.00 95.69 167 ALA A O 1
ATOM 1313 N N . GLU A 1 168 ? -4.936 8.895 19.471 1.00 96.19 168 GLU A N 1
ATOM 1314 C CA . GLU A 1 168 ? -5.522 9.939 20.311 1.00 96.19 168 GLU A CA 1
ATOM 1315 C C . GLU A 1 168 ? -7.058 9.817 20.354 1.00 96.19 168 GLU A C 1
ATOM 1317 O O . GLU A 1 168 ? -7.686 9.592 19.307 1.00 96.19 168 GLU A O 1
ATOM 1322 N N . PRO A 1 169 ? -7.695 9.997 21.530 1.00 95.81 169 PRO A N 1
ATOM 1323 C CA . PRO A 1 169 ? -9.147 10.037 21.645 1.00 95.81 169 PRO A CA 1
ATOM 1324 C C . PRO A 1 169 ? -9.783 11.095 20.724 1.00 95.81 169 PRO A C 1
ATOM 1326 O O . PRO A 1 169 ? -9.209 12.162 20.513 1.00 95.81 169 PRO A O 1
ATOM 1329 N N . PRO A 1 170 ? -10.996 10.849 20.194 1.00 96.31 170 PRO A N 1
ATOM 1330 C CA . PRO A 1 170 ? -11.897 9.742 20.529 1.00 96.31 170 PRO A CA 1
ATOM 1331 C C . PRO A 1 170 ? -11.623 8.434 19.762 1.00 96.31 170 PRO A C 1
ATOM 1333 O O . PRO A 1 170 ? -12.357 7.463 19.947 1.00 96.31 170 PRO A O 1
ATOM 1336 N N . ILE A 1 171 ? -10.599 8.387 18.906 1.00 96.88 171 ILE A N 1
ATOM 1337 C CA . ILE A 1 171 ? -10.299 7.215 18.081 1.00 96.88 171 ILE A CA 1
ATOM 1338 C C . ILE A 1 171 ? -9.569 6.164 18.900 1.00 96.88 171 ILE A C 1
ATOM 1340 O O . ILE A 1 171 ? -8.535 6.433 19.499 1.00 96.88 171 ILE A O 1
ATOM 1344 N N . LYS A 1 172 ? -10.106 4.941 18.905 1.00 91.44 172 LYS A N 1
ATOM 1345 C CA . LYS A 1 172 ? -9.486 3.813 19.612 1.00 91.44 172 LYS A CA 1
ATOM 1346 C C . LYS A 1 172 ? -8.295 3.234 18.855 1.00 91.44 172 LYS A C 1
ATOM 1348 O O . LYS A 1 172 ? -7.291 2.909 19.471 1.00 91.44 172 LYS A O 1
ATOM 1353 N N . ASN A 1 173 ? -8.423 3.108 17.534 1.00 92.56 173 ASN A N 1
ATOM 1354 C CA . ASN A 1 173 ? -7.421 2.500 16.666 1.00 92.56 173 ASN A CA 1
ATOM 1355 C C . ASN A 1 173 ? -7.294 3.297 15.369 1.00 92.56 173 ASN A C 1
ATOM 1357 O O . ASN A 1 173 ? -8.263 3.411 14.623 1.00 92.56 173 ASN A O 1
ATOM 1361 N N . ALA A 1 174 ? -6.094 3.806 15.102 1.00 95.44 174 ALA A N 1
ATOM 1362 C CA . ALA A 1 174 ? -5.709 4.418 13.838 1.00 95.44 174 ALA A CA 1
ATOM 1363 C C . ALA A 1 174 ? -4.363 3.818 13.405 1.00 95.44 174 ALA A C 1
ATOM 1365 O O . ALA A 1 174 ? -3.482 3.675 14.258 1.00 95.44 174 ALA A O 1
ATOM 1366 N N . PRO A 1 175 ? -4.198 3.429 12.130 1.00 97.12 175 PRO A N 1
ATOM 1367 C CA . PRO A 1 175 ? -2.964 2.815 11.663 1.00 97.12 175 PRO A CA 1
ATOM 1368 C C . PRO A 1 175 ? -1.840 3.852 11.538 1.00 97.12 175 PRO A C 1
ATOM 1370 O O . PRO A 1 175 ? -2.093 5.033 11.345 1.00 97.12 175 PRO A O 1
ATOM 1373 N N . SER A 1 176 ? -0.588 3.426 11.582 1.00 97.69 176 SER A N 1
ATOM 1374 C CA . SER A 1 176 ? 0.500 4.122 10.902 1.00 97.69 176 SER A CA 1
ATOM 1375 C C . SER A 1 176 ? 0.637 3.494 9.520 1.00 97.69 176 SER A C 1
ATOM 1377 O O . SER A 1 176 ? 0.749 2.273 9.410 1.00 97.69 176 SER A O 1
ATOM 1379 N N . LEU A 1 177 ? 0.581 4.319 8.477 1.00 98.44 177 LEU A N 1
ATOM 1380 C CA . LEU A 1 177 ? 0.684 3.877 7.089 1.00 98.44 177 LEU A CA 1
ATOM 1381 C C . LEU A 1 177 ? 1.993 4.380 6.501 1.00 98.44 177 LEU A C 1
ATOM 1383 O O . LEU A 1 177 ? 2.226 5.592 6.458 1.00 98.44 177 LEU A O 1
ATOM 1387 N N . SER A 1 178 ? 2.817 3.457 6.022 1.00 98.06 178 SER A N 1
ATOM 1388 C CA . SER A 1 178 ? 4.041 3.782 5.302 1.00 98.06 178 SER A CA 1
ATOM 1389 C C . SER A 1 178 ? 4.237 2.851 4.113 1.00 98.06 178 SER A C 1
ATOM 1391 O O . SER A 1 178 ? 3.543 1.845 3.973 1.00 98.06 178 SER A O 1
ATOM 1393 N N . GLY A 1 179 ? 5.166 3.197 3.234 1.00 97.69 179 GLY A N 1
ATOM 1394 C CA . GLY A 1 179 ? 5.604 2.279 2.199 1.00 97.69 179 GLY A CA 1
ATOM 1395 C C . GLY A 1 179 ? 6.843 2.763 1.472 1.00 97.69 179 GLY A C 1
ATOM 1396 O O . GLY A 1 179 ? 7.236 3.926 1.586 1.00 97.69 179 GLY A O 1
ATOM 1397 N N . CYS A 1 180 ? 7.439 1.847 0.724 1.00 98.00 180 CYS A N 1
ATOM 1398 C CA . CYS A 1 180 ?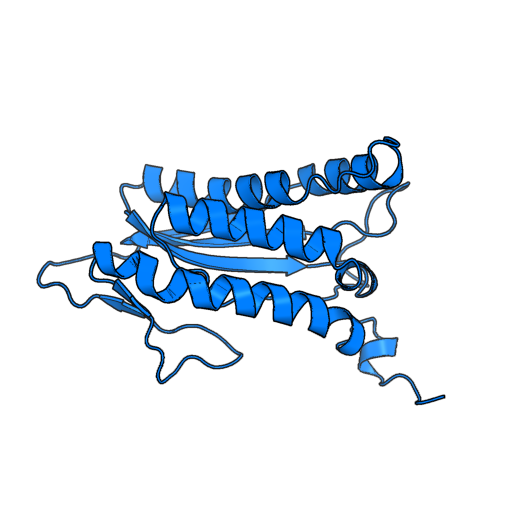 8.629 2.074 -0.080 1.00 98.00 180 CYS A CA 1
ATOM 1399 C C . CYS A 1 180 ? 8.288 1.906 -1.554 1.00 98.00 180 CYS A C 1
ATOM 1401 O O . CYS A 1 180 ? 7.695 0.895 -1.924 1.00 98.00 180 CYS A O 1
ATOM 1403 N N . VAL A 1 181 ? 8.691 2.860 -2.391 1.00 98.56 181 VAL A N 1
ATOM 1404 C CA . VAL A 1 181 ? 8.712 2.694 -3.846 1.00 98.56 181 VAL A CA 1
ATOM 1405 C C . VAL A 1 181 ? 10.147 2.459 -4.288 1.00 98.56 181 VAL A C 1
ATOM 1407 O O . VAL A 1 181 ? 11.033 3.257 -3.980 1.00 98.56 181 VAL A O 1
ATOM 1410 N N . THR A 1 182 ? 10.352 1.404 -5.069 1.00 98.44 182 THR A N 1
ATOM 1411 C CA . THR A 1 182 ? 11.544 1.217 -5.893 1.00 98.44 182 THR A CA 1
ATOM 1412 C C . THR A 1 182 ? 11.245 1.673 -7.317 1.00 98.44 182 THR A C 1
ATOM 1414 O O . THR A 1 182 ? 10.270 1.227 -7.933 1.00 98.44 182 THR A O 1
ATOM 1417 N N . GLY A 1 183 ? 12.098 2.541 -7.850 1.00 98.31 183 GLY A N 1
ATOM 1418 C CA . GLY A 1 183 ? 12.115 2.963 -9.243 1.00 98.31 183 GLY A CA 1
ATOM 1419 C C . GLY A 1 183 ? 13.406 2.577 -9.963 1.00 98.31 183 GLY A C 1
ATOM 1420 O O . GLY A 1 183 ? 14.420 2.294 -9.319 1.00 98.31 183 GLY A O 1
ATOM 1421 N N . ILE A 1 184 ? 13.346 2.570 -11.295 1.00 97.81 184 ILE A N 1
ATOM 1422 C CA . ILE A 1 184 ? 14.463 2.317 -12.221 1.00 97.81 184 ILE A CA 1
ATOM 1423 C C . ILE A 1 184 ? 14.774 3.537 -13.091 1.00 97.81 184 ILE A C 1
ATOM 1425 O O . ILE A 1 184 ? 13.819 4.299 -13.381 1.00 97.81 184 ILE A O 1
#

Radius of gyration: 17.18 Å; Cα contacts (8 Å, |Δi|>4): 376; chains: 1; bounding box: 45×36×47 Å

Organism: NCBI:txid412755

InterPro domains:
  IPR004733 Phosphoribosylformylglycinamidine cyclo-ligase [PTHR10520] (3-158)
  IPR016188 PurM-like, N-terminal domain [PF00586] (92-169)
  IPR036921 PurM-like, N-terminal domain superfamily [G3DSA:3.30.1330.10] (4-184)
  IPR036921 PurM-like, N-terminal domain superfamily [SSF55326] (91-163)